Protein AF-A0A3E0KQL5-F1 (afdb_monomer)

pLDDT: mean 74.93, std 20.36, range [35.97, 97.44]

Solvent-accessible surface area (backbone atoms only — not comparable to full-atom values): 13072 Å² total; per-residue (Å²): 144,87,74,84,79,68,69,67,59,61,64,60,59,65,59,56,75,72,67,74,81,81,82,82,77,75,76,72,82,79,75,78,84,73,85,60,77,57,52,92,40,66,73,38,86,60,62,59,88,38,55,36,31,42,37,34,30,40,90,91,40,71,60,35,28,40,36,53,78,43,80,54,87,73,96,74,75,92,56,59,75,70,55,43,27,55,51,45,26,64,15,46,33,28,27,67,28,79,54,78,44,68,30,27,24,53,62,51,22,48,37,43,49,29,33,35,64,23,43,27,58,38,71,68,80,62,94,86,56,87,66,62,46,47,85,43,27,47,54,71,38,55,28,42,39,33,43,32,49,81,42,100,84,57,75,59,51,43,41,30,30,25,42,71,47,96,56,74,52,86,95,28,71,17,22,28,32,31,44,78,93,52,79,58,44,26,35,29,40,45,67,32,46,44,70,79,75,54,53,72,76,78,43,32,62,72,80,75,92,78,83,84,76,77,84,78,65,87,82,76,131

Sequence (221 aa):
MSKARWLLVLLVVGALAVALKFVASEPAPVETVQESKPPDLQLVAFDPWAAAAIVVEDETGVRLRLVRTAPPESRAATPAQDAAADELALAAWELAAPITAPADSLRVAEAVLALSDLRAFRRLDTADEDIDAAAFGLDPPRLRLEIHLDAPDAGPIVLLIGEPTPVMAGNYPPYYCGLRGSAEVFAAGGPGLALADAAPQDLMPRASLENDAPADGDVHD

Secondary structure (DSSP, 8-state):
--SSSSSTTHHHHHHHSSSSSS---PPPP-----------EES----GGGEEEEEEEETTEEEEEEEE-S--S---S---HHHHHHHHHTS-EEEEESS-EE--HHHHHHHHHHHHT-EEEEE---SSS---GGGGTBTTBSEEEEEEES-TTPPPEEEEEEEEPSS-BTTB--EEEEETT---EEEE-SGGGHHHH--GGGGSPP----S----------

Nearest PDB structures (foldseek):
  4hnv-assembly1_D  TM=6.055E-01  e=2.986E+00  Staphylococcus aureus
  3bbj-assembly1_B  TM=1.899E-01  e=6.653E-01  Thermobifida fusca YX
  4qxz-assembly1_B  TM=2.985E-01  e=3.352E+00  Staphylococcus aureus subsp. aureus Mu50
  3bbj-assembly1_A  TM=1.840E-01  e=5.636E+00  Thermobifida fusca YX

Mean predicted aligned error: 13.88 Å

Structure (mmCIF, N/CA/C/O backbone):
data_AF-A0A3E0KQL5-F1
#
_entry.id   AF-A0A3E0KQL5-F1
#
loop_
_atom_site.group_PDB
_atom_site.id
_atom_site.type_symbol
_atom_site.label_atom_id
_atom_site.label_alt_id
_atom_site.label_comp_id
_atom_site.label_asym_id
_atom_site.label_entity_id
_atom_site.label_seq_id
_atom_site.pdbx_PDB_ins_code
_atom_site.Cartn_x
_atom_site.Cartn_y
_atom_site.Cartn_z
_atom_site.occupancy
_atom_site.B_iso_or_equiv
_atom_site.auth_seq_id
_atom_site.auth_comp_id
_atom_site.auth_asym_id
_atom_site.auth_atom_id
_atom_site.pdbx_PDB_model_num
ATOM 1 N N . MET A 1 1 ? 76.335 5.320 -30.098 1.00 50.16 1 MET A N 1
ATOM 2 C CA . MET A 1 1 ? 75.299 6.241 -29.579 1.00 50.16 1 MET A CA 1
ATOM 3 C C . MET A 1 1 ? 73.984 5.473 -29.386 1.00 50.16 1 MET A C 1
ATOM 5 O O . MET A 1 1 ? 73.073 5.633 -30.182 1.00 50.16 1 MET A O 1
ATOM 9 N N . SER A 1 2 ? 73.885 4.601 -28.369 1.00 52.38 2 SER A N 1
ATOM 10 C CA . SER A 1 2 ? 72.764 3.634 -28.262 1.00 52.38 2 SER A CA 1
ATOM 11 C C . SER A 1 2 ? 72.361 3.311 -26.819 1.00 52.38 2 SER A C 1
ATOM 13 O O . SER A 1 2 ? 72.323 2.147 -26.440 1.00 52.38 2 SER A O 1
ATOM 15 N N . LYS A 1 3 ? 72.091 4.321 -25.981 1.00 43.97 3 LYS A N 1
ATOM 16 C CA . LYS A 1 3 ? 71.545 4.082 -24.623 1.00 43.97 3 LYS A CA 1
ATOM 17 C C . LYS A 1 3 ? 70.369 4.984 -24.216 1.00 43.97 3 LYS A C 1
ATOM 19 O O . LYS A 1 3 ? 69.735 4.713 -23.209 1.00 43.97 3 LYS A O 1
ATOM 24 N N . ALA A 1 4 ? 69.997 5.981 -25.025 1.00 47.00 4 ALA A N 1
ATOM 25 C CA . ALA A 1 4 ? 68.924 6.930 -24.689 1.00 47.00 4 ALA A CA 1
ATOM 26 C C . ALA A 1 4 ? 67.524 6.560 -25.232 1.00 47.00 4 ALA A C 1
ATOM 28 O O . ALA A 1 4 ? 66.567 7.279 -24.984 1.00 47.00 4 ALA A O 1
ATOM 29 N N . ARG A 1 5 ? 67.373 5.443 -25.962 1.00 48.31 5 ARG A N 1
ATOM 30 C CA . ARG A 1 5 ? 66.082 5.031 -26.563 1.00 48.31 5 ARG A CA 1
ATOM 31 C C . ARG A 1 5 ? 65.338 3.928 -25.799 1.00 48.31 5 ARG A C 1
ATOM 33 O O . ARG A 1 5 ? 64.252 3.555 -26.216 1.00 48.31 5 ARG A O 1
ATOM 40 N N . TRP A 1 6 ? 65.893 3.416 -24.697 1.00 37.94 6 TRP A N 1
ATOM 41 C CA . TRP A 1 6 ? 65.318 2.273 -23.962 1.00 37.94 6 TRP A CA 1
ATOM 42 C C . TRP A 1 6 ? 64.693 2.616 -22.603 1.00 37.94 6 TRP A C 1
ATOM 44 O O . TRP A 1 6 ? 64.019 1.777 -22.022 1.00 37.94 6 TRP A O 1
ATOM 54 N N . LEU A 1 7 ? 64.851 3.850 -22.113 1.00 41.50 7 LEU A N 1
ATOM 55 C CA . LEU A 1 7 ? 64.198 4.302 -20.874 1.00 41.50 7 LEU A CA 1
ATOM 56 C C . LEU A 1 7 ? 62.812 4.925 -21.104 1.00 41.50 7 LEU A C 1
ATOM 58 O O . LEU A 1 7 ? 62.041 5.046 -20.161 1.00 41.50 7 LEU A O 1
ATOM 62 N N . LEU A 1 8 ? 62.459 5.257 -22.351 1.00 39.66 8 LEU A N 1
ATOM 63 C CA . LEU A 1 8 ? 61.163 5.868 -22.673 1.00 39.66 8 LEU A CA 1
ATOM 64 C C . LEU A 1 8 ? 60.058 4.833 -22.959 1.00 39.66 8 LEU A C 1
ATOM 66 O O . LEU A 1 8 ? 58.881 5.163 -22.905 1.00 39.66 8 LEU A O 1
ATOM 70 N N . VAL A 1 9 ? 60.419 3.566 -23.202 1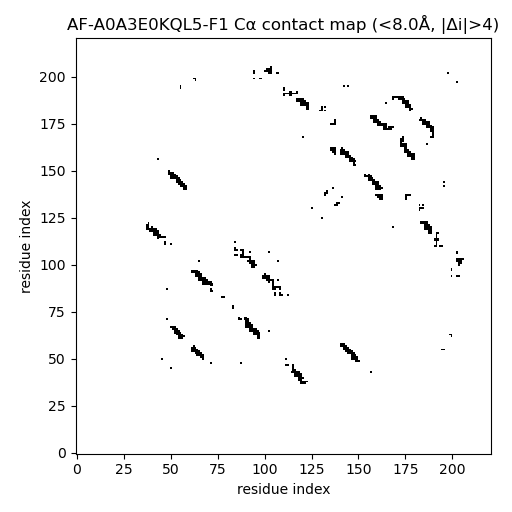.00 44.72 9 VAL A N 1
ATOM 71 C CA . VAL A 1 9 ? 59.444 2.492 -23.475 1.00 44.72 9 VAL A CA 1
ATOM 72 C C . VAL A 1 9 ? 58.867 1.897 -22.182 1.00 44.72 9 VAL A C 1
ATOM 74 O O . VAL A 1 9 ? 57.702 1.518 -22.156 1.00 44.72 9 VAL A O 1
ATOM 77 N N . LEU A 1 10 ? 59.618 1.880 -21.074 1.00 42.53 10 LEU A N 1
ATOM 78 C CA . LEU A 1 10 ? 59.139 1.295 -19.811 1.00 42.53 10 LEU A CA 1
ATOM 79 C C . LEU A 1 10 ? 58.198 2.208 -19.005 1.00 42.53 10 LEU A C 1
ATOM 81 O O . LEU A 1 10 ? 57.396 1.701 -18.225 1.00 42.53 10 LEU A O 1
ATOM 85 N N . LEU A 1 11 ? 58.222 3.526 -19.228 1.00 38.91 11 LEU A N 1
ATOM 86 C CA . LEU A 1 11 ? 57.318 4.462 -18.540 1.00 38.91 11 LEU A CA 1
ATOM 87 C C . LEU A 1 11 ? 55.904 4.473 -19.159 1.00 38.91 11 LEU A C 1
ATOM 89 O O . LEU A 1 11 ? 54.935 4.795 -18.482 1.00 38.91 11 LEU A O 1
ATOM 93 N N . VAL A 1 12 ? 55.754 4.027 -20.412 1.00 40.41 12 VAL A N 1
ATOM 94 C CA . VAL A 1 12 ? 54.442 3.927 -21.082 1.00 40.41 12 VAL A CA 1
ATOM 95 C C . VAL A 1 12 ? 53.710 2.622 -20.734 1.00 40.41 12 VAL A C 1
ATOM 97 O O . VAL A 1 12 ? 52.484 2.597 -20.707 1.00 40.41 12 VAL A O 1
ATOM 100 N N . VAL A 1 13 ? 54.426 1.547 -20.383 1.00 43.22 13 VAL A N 1
ATOM 101 C CA . VAL A 1 13 ? 53.796 0.256 -20.036 1.00 43.22 13 VAL A CA 1
ATOM 102 C C . VAL A 1 13 ? 53.267 0.236 -18.593 1.00 43.22 13 VAL A C 1
ATOM 104 O O . VAL A 1 13 ? 52.235 -0.374 -18.329 1.00 43.22 13 VAL A O 1
ATOM 107 N N . GLY A 1 14 ? 53.898 0.962 -17.662 1.00 37.34 14 GLY A N 1
ATOM 108 C CA . GLY A 1 14 ? 53.437 1.045 -16.266 1.00 37.34 14 GLY A CA 1
ATOM 109 C C . GLY A 1 14 ? 52.163 1.877 -16.056 1.00 37.34 14 GLY A C 1
ATOM 110 O O . GLY A 1 14 ? 51.392 1.591 -15.146 1.00 37.34 14 GLY A O 1
ATOM 111 N N . ALA A 1 15 ? 51.898 2.865 -16.917 1.00 38.97 15 ALA A N 1
ATOM 112 C CA . ALA A 1 15 ? 50.671 3.666 -16.857 1.00 38.97 15 ALA A CA 1
ATOM 113 C C . ALA A 1 15 ? 49.459 2.960 -17.495 1.00 38.97 15 ALA A C 1
ATOM 115 O O . ALA A 1 15 ? 48.317 3.323 -17.221 1.00 38.97 15 ALA A O 1
ATOM 116 N N . LEU A 1 16 ? 49.688 1.922 -18.307 1.00 38.09 16 LEU A N 1
ATOM 117 C CA . LEU A 1 16 ? 48.617 1.194 -18.991 1.00 38.09 16 LEU A CA 1
ATOM 118 C C . LEU A 1 16 ? 47.973 0.100 -18.117 1.00 38.09 16 LEU A C 1
ATOM 120 O O . LEU A 1 16 ? 46.857 -0.325 -18.395 1.00 38.09 16 LEU A O 1
ATOM 124 N N . ALA A 1 17 ? 48.616 -0.316 -17.021 1.00 39.22 17 ALA A N 1
ATOM 125 C CA . ALA A 1 17 ? 48.075 -1.340 -16.120 1.00 39.22 17 ALA A CA 1
ATOM 126 C C . ALA A 1 17 ? 47.114 -0.799 -15.039 1.00 39.22 17 ALA A C 1
ATOM 128 O O . ALA A 1 17 ? 46.446 -1.586 -14.373 1.00 39.22 17 ALA A O 1
ATOM 129 N N . VAL A 1 18 ? 47.009 0.525 -14.866 1.00 40.94 18 VAL A N 1
ATOM 130 C CA . VAL A 1 18 ? 46.086 1.152 -13.890 1.00 40.94 18 VAL A CA 1
ATOM 131 C C . VAL A 1 18 ? 44.903 1.857 -14.573 1.00 40.94 18 VAL A C 1
ATOM 133 O O . VAL A 1 18 ? 43.925 2.198 -13.919 1.00 40.94 18 VAL A O 1
ATOM 136 N N . ALA A 1 19 ? 44.917 1.983 -15.902 1.00 40.16 19 ALA A N 1
ATOM 137 C CA . ALA A 1 19 ? 43.816 2.567 -16.672 1.00 40.16 19 ALA A CA 1
ATOM 138 C C . ALA A 1 19 ? 42.793 1.534 -17.195 1.00 40.16 19 ALA A C 1
ATOM 140 O O . ALA A 1 19 ? 41.851 1.907 -17.886 1.00 40.16 19 ALA A O 1
ATOM 141 N N . LEU A 1 20 ? 42.947 0.245 -16.861 1.00 39.19 20 LEU A N 1
ATOM 142 C CA . LEU A 1 20 ? 42.084 -0.843 -17.347 1.00 39.19 20 LEU A CA 1
ATOM 143 C C . LEU A 1 20 ? 41.201 -1.474 -16.252 1.00 39.19 20 LEU A C 1
ATOM 145 O O . LEU A 1 20 ? 40.848 -2.646 -16.332 1.00 39.19 20 LEU A O 1
ATOM 149 N N . LYS A 1 21 ? 40.861 -0.711 -15.205 1.00 39.59 21 LYS A N 1
ATOM 150 C CA . LYS A 1 21 ? 39.873 -1.119 -14.183 1.00 39.59 21 LYS A CA 1
ATOM 151 C C . LYS A 1 21 ? 38.663 -0.187 -14.057 1.00 39.59 21 LYS A C 1
ATOM 153 O O . LYS A 1 21 ? 37.842 -0.395 -13.175 1.00 39.59 21 LYS A O 1
ATOM 158 N N . PHE A 1 22 ? 38.532 0.804 -14.938 1.00 44.34 22 PHE A N 1
ATOM 159 C CA . PHE A 1 22 ? 37.470 1.818 -14.865 1.00 44.34 22 PHE A CA 1
ATOM 160 C C . PHE A 1 22 ? 36.688 2.012 -16.173 1.00 44.34 22 PHE A C 1
ATOM 162 O O . PHE A 1 22 ? 36.088 3.058 -16.389 1.00 44.34 22 PHE A O 1
ATOM 169 N N . VAL A 1 23 ? 36.669 1.009 -17.052 1.00 45.69 23 VAL A N 1
ATOM 170 C CA . VAL A 1 23 ? 35.815 1.004 -18.248 1.00 45.69 23 VAL A CA 1
ATOM 171 C C . VAL A 1 23 ? 35.143 -0.357 -18.351 1.00 45.69 23 VAL A C 1
ATOM 173 O O . VAL A 1 23 ? 35.712 -1.301 -18.885 1.00 45.69 23 VAL A O 1
ATOM 176 N N . ALA A 1 24 ? 33.972 -0.442 -17.726 1.00 40.97 24 ALA A N 1
ATOM 177 C CA . ALA A 1 24 ? 32.809 -1.233 -18.129 1.00 40.97 24 ALA A CA 1
ATOM 178 C C . ALA A 1 24 ? 31.692 -0.984 -17.096 1.00 40.97 24 ALA A C 1
ATOM 180 O O . ALA A 1 24 ? 31.194 -1.906 -16.465 1.00 40.97 24 ALA A O 1
ATOM 181 N N . SER A 1 25 ? 31.357 0.287 -16.849 1.00 39.56 25 SER A N 1
ATOM 182 C CA . SER A 1 25 ? 29.992 0.606 -16.435 1.00 39.56 25 SER A CA 1
ATOM 183 C C . SER A 1 25 ? 29.308 0.978 -17.733 1.00 39.56 25 SER A C 1
ATOM 185 O O . SER A 1 25 ? 29.616 2.023 -18.309 1.00 39.56 25 SER A O 1
ATOM 187 N N . GLU A 1 26 ? 28.480 0.081 -18.254 1.00 47.78 26 GLU A N 1
ATOM 188 C CA . GLU A 1 26 ? 27.549 0.443 -19.316 1.00 47.78 26 GLU A CA 1
ATOM 189 C C . GLU A 1 26 ? 26.763 1.669 -18.822 1.00 47.78 26 GLU A C 1
ATOM 191 O O . GLU A 1 26 ? 26.329 1.684 -17.662 1.00 47.78 26 GLU A O 1
ATOM 196 N N . PRO A 1 27 ? 26.667 2.757 -19.607 1.00 42.38 27 PRO A N 1
ATOM 197 C CA . PRO A 1 27 ? 25.793 3.848 -19.223 1.00 42.38 27 PRO A CA 1
ATOM 198 C C . PRO A 1 27 ? 24.375 3.278 -19.185 1.00 42.38 27 PRO A C 1
ATOM 200 O O . PRO A 1 27 ? 23.922 2.708 -20.179 1.00 42.38 27 PRO A O 1
ATOM 203 N N . ALA A 1 28 ? 23.697 3.414 -18.041 1.00 44.50 28 ALA A N 1
ATOM 204 C CA . ALA A 1 28 ? 22.271 3.133 -17.949 1.00 44.50 28 ALA A CA 1
ATOM 205 C C . ALA A 1 28 ? 21.563 3.800 -19.143 1.00 44.50 28 ALA A C 1
ATOM 207 O O . ALA A 1 28 ? 21.960 4.913 -19.521 1.00 44.50 28 ALA A O 1
ATOM 208 N N . PRO A 1 29 ? 20.582 3.132 -19.775 1.00 39.75 29 PRO A N 1
ATOM 209 C CA . PRO A 1 29 ? 19.927 3.657 -20.961 1.00 39.75 2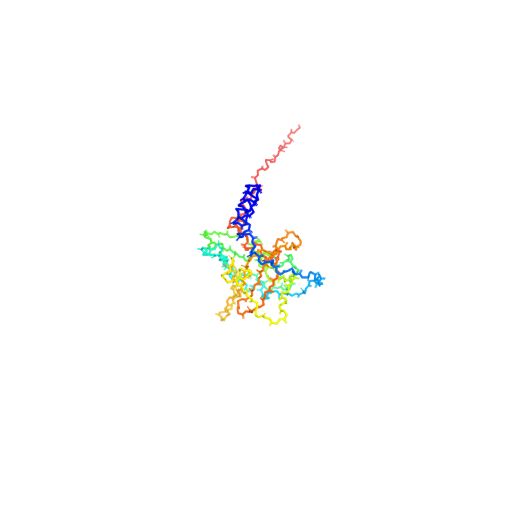9 PRO A CA 1
ATOM 210 C C . PRO A 1 29 ? 19.443 5.076 -20.669 1.00 39.75 29 PRO A C 1
ATOM 212 O O . PRO A 1 29 ? 18.693 5.315 -19.724 1.00 39.75 29 PRO A O 1
ATOM 215 N N . VAL A 1 30 ? 19.945 6.036 -21.449 1.00 43.44 30 VAL A N 1
ATOM 216 C CA . VAL A 1 30 ? 19.533 7.434 -21.351 1.00 43.44 30 VAL A CA 1
ATOM 217 C C . VAL A 1 30 ? 18.101 7.490 -21.863 1.00 43.44 30 VAL A C 1
ATOM 219 O O . VAL A 1 30 ? 17.855 7.548 -23.068 1.00 43.44 30 VAL A O 1
ATOM 222 N N . GLU A 1 31 ? 17.170 7.391 -20.921 1.00 44.34 31 GLU A N 1
ATOM 223 C CA . GLU A 1 31 ? 15.736 7.497 -21.127 1.00 44.34 31 GLU A CA 1
ATOM 224 C C . GLU A 1 31 ? 15.466 8.819 -21.857 1.00 44.34 31 GLU A C 1
ATOM 226 O O . GLU A 1 31 ? 15.723 9.914 -21.348 1.00 44.34 31 GLU A O 1
ATOM 231 N N . THR A 1 32 ? 15.029 8.732 -23.111 1.00 40.25 32 THR A N 1
ATOM 232 C CA . THR A 1 32 ? 14.650 9.910 -23.887 1.00 40.25 32 THR A CA 1
ATOM 233 C C . THR A 1 32 ? 13.356 10.435 -23.279 1.00 40.25 32 THR A C 1
ATOM 235 O O . THR A 1 32 ? 12.282 9.879 -23.480 1.00 40.25 32 THR A O 1
ATOM 238 N N . VAL A 1 33 ? 13.473 11.486 -22.464 1.00 42.12 33 VAL A N 1
ATOM 239 C CA . VAL A 1 33 ? 12.351 12.115 -21.763 1.00 42.12 33 VAL A CA 1
ATOM 240 C C . VAL A 1 33 ? 11.450 12.815 -22.783 1.00 42.12 33 VAL A C 1
ATOM 242 O O . VAL A 1 33 ? 11.590 14.005 -23.054 1.00 42.12 33 VAL A O 1
ATOM 245 N N . GLN A 1 34 ? 10.505 12.076 -23.360 1.00 39.59 34 GLN A N 1
ATOM 246 C CA . GLN A 1 34 ? 9.261 12.672 -23.824 1.00 39.59 34 GLN A CA 1
ATOM 247 C C . GLN A 1 34 ? 8.346 12.790 -22.611 1.00 39.59 34 GLN A C 1
ATOM 249 O O . GLN A 1 34 ? 7.813 11.808 -22.101 1.00 39.59 34 GLN A O 1
ATOM 254 N N . GLU A 1 35 ? 8.194 14.017 -22.123 1.00 40.31 35 GLU A N 1
ATOM 255 C CA . GLU A 1 35 ? 7.187 14.390 -21.135 1.00 40.31 35 GLU A CA 1
ATOM 256 C C . GLU A 1 35 ? 5.806 14.323 -21.811 1.00 40.31 35 GLU A C 1
ATOM 258 O O . GLU A 1 35 ? 5.209 15.320 -22.214 1.00 40.31 35 GLU A O 1
ATOM 263 N N . SER A 1 36 ? 5.322 13.103 -22.048 1.00 35.97 36 SER A N 1
ATOM 264 C CA . SER A 1 36 ? 3.922 12.863 -22.361 1.00 35.97 36 SER A CA 1
ATOM 265 C C . SER A 1 36 ? 3.111 13.289 -21.143 1.00 35.97 36 SER A C 1
ATOM 267 O O . SER A 1 36 ? 3.445 12.876 -20.032 1.00 35.97 36 SER A O 1
ATOM 269 N N . LYS A 1 37 ? 2.055 14.093 -21.352 1.00 42.84 37 LYS A N 1
ATOM 270 C CA . LYS A 1 37 ? 0.980 14.343 -20.374 1.00 42.84 37 LYS A CA 1
ATOM 271 C C . LYS A 1 37 ? 0.810 13.080 -19.516 1.00 42.84 37 LYS A C 1
ATOM 273 O O . LYS A 1 37 ? 0.598 12.036 -20.140 1.00 42.84 37 LYS A O 1
ATOM 278 N N . PRO A 1 38 ? 0.971 13.147 -18.175 1.00 48.12 38 PRO A N 1
ATOM 279 C CA . PRO A 1 38 ? 1.020 11.946 -17.351 1.00 48.12 38 PRO A CA 1
ATOM 280 C C . PRO A 1 38 ? -0.195 11.099 -17.721 1.00 48.12 38 PRO A C 1
ATOM 282 O O . PRO A 1 38 ? -1.304 11.650 -17.780 1.00 48.12 38 PRO A O 1
ATOM 285 N N . PRO A 1 39 ? -0.003 9.830 -18.116 1.00 48.91 39 PRO A N 1
ATOM 286 C CA . PRO A 1 39 ? -1.133 8.982 -18.402 1.00 48.91 39 PRO A CA 1
ATOM 287 C C . PRO A 1 39 ? -2.003 8.995 -17.149 1.00 48.91 39 PRO A C 1
ATOM 289 O O . PRO A 1 39 ? -1.503 8.926 -16.029 1.00 48.91 39 PRO A O 1
ATOM 292 N N . ASP A 1 40 ? -3.309 9.130 -17.340 1.00 57.66 40 ASP A N 1
ATOM 293 C CA . ASP A 1 40 ? -4.297 9.099 -16.264 1.00 57.66 40 ASP A CA 1
ATOM 294 C C . ASP A 1 40 ? -4.473 7.642 -15.786 1.00 57.66 40 ASP A C 1
ATOM 296 O O . ASP A 1 40 ? -5.568 7.084 -15.771 1.00 57.66 40 ASP A O 1
ATOM 300 N N . LEU A 1 41 ? -3.347 6.966 -15.535 1.00 73.19 41 LEU A N 1
ATOM 301 C CA . LEU A 1 41 ? -3.256 5.535 -15.338 1.00 73.19 41 LEU A CA 1
ATOM 302 C C . LEU A 1 41 ? -3.305 5.253 -13.847 1.00 73.19 41 LEU A C 1
ATOM 304 O O . LEU A 1 41 ? -2.301 5.341 -13.137 1.00 73.19 41 LEU A O 1
ATOM 308 N N . GLN A 1 42 ? -4.500 4.914 -13.390 1.00 83.00 42 GLN A N 1
ATOM 309 C CA . GLN A 1 42 ? -4.708 4.368 -12.063 1.00 83.00 42 GLN A CA 1
ATOM 310 C C . GLN A 1 42 ? -4.002 3.009 -11.969 1.00 83.00 42 GLN A C 1
ATOM 312 O O . GLN A 1 42 ? -4.302 2.084 -12.721 1.00 83.00 42 GLN A O 1
ATOM 317 N N . LEU A 1 43 ? -3.030 2.922 -11.065 1.00 84.81 43 LEU A N 1
ATOM 318 C CA . LEU A 1 43 ? -2.195 1.742 -10.844 1.00 84.81 43 LEU A CA 1
ATOM 319 C C . LEU A 1 43 ? -2.917 0.686 -10.019 1.00 84.81 43 LEU A C 1
ATOM 321 O O . LEU A 1 43 ? -2.802 -0.507 -10.276 1.00 84.81 43 LEU A O 1
ATOM 325 N N . VAL A 1 44 ? -3.651 1.139 -9.008 1.00 85.75 44 VAL A N 1
ATOM 326 C CA . VAL A 1 44 ? -4.389 0.287 -8.085 1.00 85.75 44 VAL A CA 1
ATOM 327 C C . VAL A 1 44 ? -5.817 0.806 -8.048 1.00 85.75 44 VAL A C 1
ATOM 329 O O . VAL A 1 44 ? -6.043 1.978 -7.767 1.00 85.75 44 VAL A O 1
ATOM 332 N N . ALA A 1 45 ? -6.782 -0.060 -8.347 1.00 83.75 45 ALA A N 1
ATOM 333 C CA . ALA A 1 45 ? -8.199 0.268 -8.283 1.00 83.75 45 ALA A CA 1
ATOM 334 C C . ALA A 1 45 ? -8.889 -0.687 -7.309 1.00 83.75 45 ALA A C 1
ATOM 336 O O . ALA A 1 45 ? -8.953 -1.894 -7.544 1.00 83.75 45 ALA A O 1
ATOM 337 N N . PHE A 1 46 ? -9.394 -0.144 -6.206 1.00 89.88 46 PHE A N 1
ATOM 338 C CA . PHE A 1 46 ? -10.185 -0.877 -5.225 1.00 89.88 46 PHE A CA 1
ATOM 339 C C . PHE A 1 46 ? -11.170 0.064 -4.539 1.00 89.88 46 PHE A C 1
ATOM 341 O O . PHE A 1 46 ? -11.003 1.281 -4.571 1.00 89.88 46 PHE A O 1
ATOM 348 N N . ASP A 1 47 ? -12.199 -0.510 -3.922 1.00 89.31 47 ASP A N 1
ATOM 349 C CA . ASP A 1 47 ? -13.088 0.242 -3.046 1.00 89.31 47 ASP A CA 1
ATOM 350 C C . ASP A 1 47 ? -12.368 0.499 -1.707 1.00 89.31 47 ASP A C 1
ATOM 352 O O . ASP A 1 47 ? -12.103 -0.471 -0.985 1.00 89.31 47 ASP A O 1
ATOM 356 N N . PRO A 1 48 ? -12.044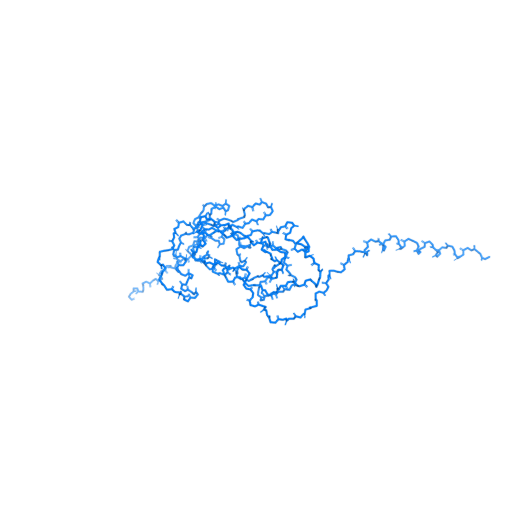 1.756 -1.342 1.00 89.69 48 PRO A N 1
ATOM 357 C CA . PRO A 1 48 ? -11.351 2.056 -0.089 1.00 89.69 48 PRO A CA 1
ATOM 358 C C . PRO A 1 48 ? -12.141 1.594 1.144 1.00 89.69 48 PRO A C 1
ATOM 360 O O . PRO A 1 48 ? -11.547 1.246 2.163 1.00 89.69 48 PRO A O 1
ATOM 363 N N . TRP A 1 49 ? -13.466 1.474 1.034 1.00 86.50 49 TRP A N 1
ATOM 364 C CA . TRP A 1 49 ? -14.336 0.952 2.089 1.00 86.50 49 TRP A CA 1
ATOM 365 C C . TRP A 1 49 ? -14.199 -0.553 2.278 1.00 86.50 49 TRP A C 1
ATOM 367 O O . TRP A 1 49 ? -14.442 -1.078 3.365 1.00 86.50 49 TRP A O 1
ATOM 377 N N . ALA A 1 50 ? -13.771 -1.266 1.243 1.00 90.12 50 ALA A N 1
ATOM 378 C CA . ALA A 1 50 ? -13.528 -2.693 1.321 1.00 90.12 50 ALA A CA 1
ATOM 379 C C . ALA A 1 50 ? -12.157 -3.024 1.931 1.00 90.12 50 ALA A C 1
ATOM 381 O O . ALA A 1 50 ? -11.970 -4.168 2.322 1.00 90.12 50 ALA A O 1
ATOM 382 N N . ALA A 1 51 ? -11.217 -2.078 2.059 1.00 92.50 51 ALA A N 1
ATOM 383 C CA . ALA A 1 51 ? -9.883 -2.359 2.600 1.00 92.50 51 ALA A CA 1
ATOM 384 C C . ALA A 1 51 ? -9.919 -2.791 4.075 1.00 92.50 51 ALA A C 1
ATOM 386 O O . ALA A 1 51 ? -10.167 -1.994 4.975 1.00 92.50 51 ALA A O 1
ATOM 387 N N . ALA A 1 52 ? -9.626 -4.064 4.314 1.00 93.19 52 ALA A N 1
ATOM 388 C CA . ALA A 1 52 ? -9.680 -4.724 5.612 1.00 93.19 52 ALA A CA 1
ATOM 389 C C . ALA A 1 52 ? -8.315 -4.785 6.302 1.00 93.19 52 ALA A C 1
ATOM 391 O O . ALA A 1 52 ? -8.218 -4.707 7.527 1.00 93.19 52 ALA A O 1
ATOM 392 N N . ALA A 1 53 ? -7.250 -4.929 5.515 1.00 95.00 53 ALA A N 1
ATOM 393 C CA . ALA A 1 53 ? -5.889 -4.870 6.015 1.00 95.00 53 ALA A CA 1
ATOM 394 C C . ALA A 1 53 ? -4.931 -4.329 4.957 1.00 95.00 53 ALA A C 1
ATOM 396 O O . ALA A 1 53 ? -5.103 -4.568 3.760 1.00 95.00 53 ALA A O 1
ATOM 397 N N . ILE A 1 54 ? -3.896 -3.637 5.422 1.00 96.38 54 ILE A N 1
ATOM 398 C CA . ILE A 1 54 ? -2.764 -3.217 4.600 1.00 96.38 54 ILE A CA 1
ATOM 399 C C . ILE A 1 54 ? -1.500 -3.773 5.235 1.00 96.38 54 ILE A C 1
ATOM 401 O O . ILE A 1 54 ? -1.279 -3.618 6.438 1.00 96.38 54 ILE A O 1
ATOM 405 N N . VAL A 1 55 ? -0.673 -4.428 4.429 1.00 97.44 55 VAL A N 1
ATOM 406 C CA . VAL A 1 55 ? 0.605 -4.990 4.868 1.00 97.44 55 VAL A CA 1
ATOM 407 C C . VAL A 1 55 ? 1.716 -4.370 4.040 1.00 97.44 55 VAL A C 1
ATOM 409 O O . VAL A 1 55 ? 1.635 -4.371 2.816 1.00 97.44 55 VAL A O 1
ATOM 412 N N . VAL A 1 56 ? 2.748 -3.852 4.701 1.00 97.19 56 VAL A N 1
ATOM 413 C CA . VAL A 1 56 ? 3.989 -3.414 4.057 1.00 97.19 56 VAL A CA 1
ATOM 414 C C . VAL A 1 56 ? 5.116 -4.301 4.562 1.00 97.19 56 VAL A C 1
ATOM 416 O O . VAL A 1 56 ? 5.381 -4.380 5.765 1.00 97.19 56 VAL A O 1
ATOM 419 N N . GLU A 1 57 ? 5.770 -4.971 3.626 1.00 96.69 57 GLU A N 1
ATOM 420 C CA . GLU A 1 57 ? 6.907 -5.850 3.862 1.00 96.69 57 GLU A CA 1
ATOM 421 C C . GLU A 1 57 ? 8.144 -5.300 3.156 1.00 96.69 57 GLU A C 1
ATOM 423 O O . GLU A 1 57 ? 8.049 -4.748 2.061 1.00 96.69 57 GLU A O 1
ATOM 428 N N . ASP A 1 58 ? 9.300 -5.473 3.782 1.00 94.00 58 ASP A N 1
ATOM 429 C CA . ASP A 1 58 ? 10.612 -5.313 3.160 1.00 94.00 58 ASP A CA 1
ATOM 430 C C . ASP A 1 58 ? 11.375 -6.648 3.199 1.00 94.00 58 ASP A C 1
ATOM 432 O O . ASP A 1 58 ? 10.829 -7.683 3.590 1.00 94.00 58 ASP A O 1
ATOM 436 N N . GLU A 1 59 ? 12.649 -6.642 2.810 1.00 91.12 59 GLU A N 1
ATOM 437 C CA . GLU A 1 59 ? 13.507 -7.836 2.841 1.00 91.12 59 GLU A CA 1
ATOM 438 C C . GLU A 1 59 ? 13.668 -8.466 4.242 1.00 91.12 59 GLU A C 1
ATOM 440 O O . GLU A 1 59 ? 14.001 -9.646 4.357 1.00 91.12 59 GLU A O 1
ATOM 445 N N . THR A 1 60 ? 13.424 -7.703 5.312 1.00 91.94 60 THR A N 1
ATOM 446 C CA . THR A 1 60 ? 13.541 -8.153 6.707 1.00 91.94 60 THR A CA 1
ATOM 447 C C . THR A 1 60 ? 12.238 -8.740 7.257 1.00 91.94 60 THR A C 1
ATOM 449 O O . THR A 1 60 ? 12.262 -9.439 8.274 1.00 91.94 60 THR A O 1
ATOM 452 N N . GLY A 1 61 ? 11.111 -8.509 6.575 1.00 92.81 61 GLY A N 1
ATOM 453 C CA . GLY A 1 61 ? 9.793 -9.031 6.922 1.00 92.81 61 GLY A CA 1
ATOM 454 C C . GLY A 1 61 ? 8.722 -7.943 7.001 1.00 92.81 61 GLY A C 1
ATOM 455 O O . GLY A 1 61 ? 8.784 -6.919 6.326 1.00 92.81 61 GLY A O 1
ATOM 456 N N . VAL A 1 62 ? 7.695 -8.180 7.823 1.00 95.31 62 VAL A N 1
ATOM 457 C CA . VAL A 1 62 ? 6.573 -7.245 7.994 1.00 95.31 62 VAL A CA 1
ATOM 458 C C . VAL A 1 62 ? 7.038 -6.008 8.757 1.00 95.31 62 VAL A C 1
ATOM 460 O O . VAL A 1 62 ? 7.265 -6.063 9.967 1.00 95.31 62 VAL A O 1
ATOM 463 N N . ARG A 1 63 ? 7.117 -4.879 8.052 1.00 94.88 63 ARG A N 1
ATOM 464 C CA . ARG A 1 63 ? 7.414 -3.563 8.626 1.00 94.88 63 ARG A CA 1
ATOM 465 C C . ARG A 1 63 ? 6.172 -2.926 9.227 1.00 94.88 63 ARG A C 1
ATOM 467 O O . ARG A 1 63 ? 6.261 -2.259 10.252 1.00 94.88 63 ARG A O 1
ATOM 474 N N . LEU A 1 64 ? 5.031 -3.119 8.572 1.00 95.81 64 LEU A N 1
ATOM 475 C CA . LEU A 1 64 ? 3.766 -2.511 8.94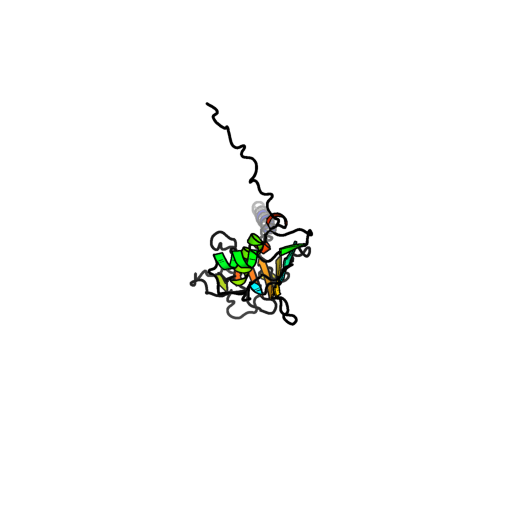6 1.00 95.81 64 LEU A CA 1
ATOM 476 C C . LEU A 1 64 ? 2.622 -3.474 8.651 1.00 95.81 64 LEU A C 1
ATOM 478 O O . LEU A 1 64 ? 2.517 -4.001 7.545 1.00 95.81 64 LEU A O 1
ATOM 482 N N . ARG A 1 65 ? 1.727 -3.666 9.619 1.00 96.94 65 ARG A N 1
ATOM 483 C CA . ARG A 1 65 ? 0.443 -4.327 9.384 1.00 96.94 65 ARG A CA 1
ATOM 484 C C . ARG A 1 65 ? -0.665 -3.521 10.028 1.00 96.94 65 ARG A C 1
ATOM 486 O O . ARG A 1 65 ? -0.725 -3.442 11.250 1.00 96.94 65 ARG A O 1
ATOM 493 N N . LEU A 1 66 ? -1.543 -2.973 9.204 1.00 96.19 66 LEU A N 1
ATOM 494 C CA . LEU A 1 66 ? -2.762 -2.296 9.622 1.00 96.19 66 LEU A CA 1
ATOM 495 C C . LEU A 1 66 ? -3.941 -3.239 9.423 1.00 96.19 66 LEU A C 1
ATOM 497 O O . LEU A 1 66 ? -4.051 -3.876 8.375 1.00 96.19 66 LEU A O 1
ATOM 501 N N . VAL A 1 67 ? -4.814 -3.333 10.420 1.00 95.31 67 VAL A N 1
ATOM 502 C CA . VAL A 1 67 ? -6.038 -4.136 10.361 1.00 95.31 67 VAL A CA 1
ATOM 503 C C . VAL A 1 67 ? -7.201 -3.277 10.819 1.00 95.31 67 VAL A C 1
ATOM 505 O O . VAL A 1 67 ? -7.136 -2.631 11.865 1.00 95.31 67 VAL A O 1
ATOM 508 N N . ARG A 1 68 ? -8.274 -3.273 10.036 1.00 92.62 68 ARG A N 1
ATOM 509 C CA . ARG A 1 68 ? -9.523 -2.642 10.432 1.00 92.62 68 ARG A CA 1
ATOM 510 C C . ARG A 1 68 ? -10.231 -3.523 11.458 1.00 92.62 68 ARG A C 1
ATOM 512 O O . ARG A 1 68 ? -10.440 -4.710 11.222 1.00 92.62 68 ARG A O 1
ATOM 519 N N . THR A 1 69 ? -10.615 -2.943 12.588 1.00 87.19 69 THR A N 1
ATOM 520 C CA . THR A 1 69 ? -11.217 -3.667 13.719 1.00 87.19 69 THR A CA 1
ATOM 521 C C . THR A 1 69 ? -12.733 -3.504 13.805 1.00 87.19 69 THR A C 1
ATOM 523 O O . THR A 1 69 ? -13.395 -4.306 14.463 1.00 87.19 69 THR A O 1
ATOM 526 N N . ALA A 1 70 ? -13.301 -2.525 13.096 1.00 75.19 70 ALA A N 1
ATOM 527 C CA . ALA A 1 70 ? -14.741 -2.354 12.936 1.00 75.19 70 ALA A CA 1
ATOM 528 C C . ALA A 1 70 ? -15.078 -1.933 11.495 1.00 75.19 70 ALA A C 1
ATOM 530 O O . ALA A 1 70 ? -14.370 -1.091 10.935 1.00 75.19 70 ALA A O 1
ATOM 531 N N . PRO A 1 71 ? -16.142 -2.479 10.875 1.00 67.38 71 PRO A N 1
ATOM 532 C CA . PRO A 1 71 ? -16.665 -1.942 9.625 1.00 67.38 71 PRO A CA 1
ATOM 533 C C . PRO A 1 71 ? -17.049 -0.472 9.819 1.00 67.38 71 PRO A C 1
ATOM 535 O O . PRO A 1 71 ? -17.566 -0.130 10.885 1.00 67.38 71 PRO A O 1
ATOM 538 N N . PRO A 1 72 ? -16.841 0.395 8.821 1.00 63.16 72 PRO A N 1
ATOM 539 C CA . PRO A 1 72 ? -17.283 1.771 8.944 1.00 63.16 72 PRO A CA 1
ATOM 540 C C . PRO A 1 72 ? -18.820 1.814 9.006 1.00 63.16 72 PRO A C 1
ATOM 542 O O . PRO A 1 72 ? -19.525 1.196 8.199 1.00 63.16 72 PRO A O 1
ATOM 545 N N . GLU A 1 73 ? -19.352 2.487 10.023 1.00 60.56 73 GLU A N 1
ATOM 546 C CA . GLU A 1 73 ? -20.791 2.607 10.221 1.00 60.56 73 GLU A CA 1
ATOM 547 C C . GLU A 1 73 ? -21.369 3.582 9.178 1.00 60.56 73 GLU A C 1
ATOM 549 O O . GLU A 1 73 ? -21.130 4.779 9.244 1.00 60.56 73 GLU A O 1
ATOM 554 N N . SER A 1 74 ? -22.187 3.053 8.257 1.00 53.47 74 SER A N 1
ATOM 555 C CA . SER A 1 74 ? -23.104 3.770 7.344 1.00 53.47 74 SER A CA 1
ATOM 556 C C . SER A 1 74 ? -22.594 4.234 5.966 1.00 53.47 74 SER A C 1
ATOM 558 O O . SER A 1 74 ? -22.445 5.419 5.716 1.00 53.47 74 SER A O 1
ATOM 560 N N . ARG A 1 75 ? -22.660 3.313 4.994 1.00 54.69 75 ARG A N 1
ATOM 561 C CA . ARG A 1 75 ? -22.633 3.527 3.529 1.00 54.69 75 ARG A CA 1
ATOM 562 C C . ARG A 1 75 ? -23.802 4.393 3.001 1.00 54.69 75 ARG A C 1
ATOM 564 O O . ARG A 1 75 ? -24.684 3.887 2.297 1.00 54.69 75 ARG A O 1
ATOM 571 N N . ALA A 1 76 ? -23.842 5.685 3.314 1.00 43.47 76 ALA A N 1
ATOM 572 C CA . ALA A 1 76 ? -24.850 6.609 2.791 1.00 43.47 76 ALA A CA 1
ATOM 573 C C . ALA A 1 76 ? -24.203 7.785 2.038 1.00 43.47 76 ALA A C 1
ATOM 575 O O . ALA A 1 76 ? -23.844 8.791 2.633 1.00 43.47 76 ALA A O 1
ATOM 576 N N . ALA A 1 77 ? -24.209 7.662 0.703 1.00 49.34 77 ALA A N 1
ATOM 577 C CA . ALA A 1 77 ? -23.778 8.623 -0.325 1.00 49.34 77 ALA A CA 1
ATOM 578 C C . ALA A 1 77 ? -22.286 8.597 -0.696 1.00 49.34 77 ALA A C 1
ATOM 580 O O . ALA A 1 77 ? -21.424 8.368 0.133 1.00 49.34 77 ALA A O 1
ATOM 581 N N . THR A 1 78 ? -22.000 8.824 -1.984 1.00 51.16 78 THR A N 1
ATOM 582 C CA . THR A 1 78 ? -20.649 9.092 -2.494 1.00 51.16 78 THR A CA 1
ATOM 583 C C . THR A 1 78 ? -20.169 10.403 -1.871 1.00 51.16 78 THR A C 1
ATOM 585 O O . THR A 1 78 ? -20.721 11.452 -2.221 1.00 51.16 78 THR A O 1
ATOM 588 N N . PRO A 1 79 ? -19.205 10.381 -0.940 1.00 52.03 79 PRO A N 1
ATOM 589 C CA . PRO A 1 79 ? -18.779 11.595 -0.271 1.00 52.03 79 PRO A CA 1
ATOM 590 C C . PRO A 1 79 ? -17.852 12.394 -1.196 1.00 52.03 79 PRO A C 1
ATOM 592 O O . PRO A 1 79 ? -17.206 11.843 -2.090 1.00 52.03 79 PRO A O 1
ATOM 595 N N . ALA A 1 80 ? -17.757 13.705 -0.973 1.00 61.34 80 ALA A N 1
ATOM 596 C CA . ALA A 1 80 ? -16.579 14.450 -1.417 1.00 61.34 80 ALA A CA 1
ATOM 597 C C . ALA A 1 80 ? -15.327 13.860 -0.735 1.00 61.34 80 ALA A C 1
ATOM 599 O O . ALA A 1 80 ? -15.448 13.296 0.349 1.00 61.34 80 ALA A O 1
ATOM 600 N N . GLN A 1 81 ? -14.143 13.991 -1.344 1.00 58.38 81 GLN A N 1
ATOM 601 C CA . GLN A 1 81 ? -12.902 13.346 -0.875 1.00 58.38 81 GLN A CA 1
ATOM 602 C C . GLN A 1 81 ? -12.647 13.533 0.637 1.00 58.38 81 GLN A C 1
ATOM 604 O O . GLN A 1 81 ? -12.312 12.570 1.320 1.00 58.38 81 GLN A O 1
ATOM 609 N N . ASP A 1 82 ? -12.903 14.736 1.161 1.00 62.38 82 ASP A N 1
ATOM 610 C CA . ASP A 1 82 ? -12.727 15.070 2.581 1.00 62.38 82 ASP A CA 1
ATOM 611 C C . ASP A 1 82 ? -13.735 14.340 3.489 1.00 62.38 82 ASP A C 1
ATOM 613 O O . ASP A 1 82 ? -13.371 13.799 4.527 1.00 62.38 82 ASP A O 1
ATOM 617 N N . ALA A 1 83 ? -14.995 14.226 3.060 1.00 69.88 83 ALA A N 1
ATOM 618 C CA . ALA A 1 83 ? -16.017 13.494 3.807 1.00 69.88 83 ALA A CA 1
ATOM 619 C C . ALA A 1 83 ? -15.785 11.972 3.771 1.00 69.88 83 ALA A C 1
ATOM 621 O O . ALA A 1 83 ? -16.154 11.273 4.709 1.00 69.88 83 ALA A O 1
ATOM 622 N N . ALA A 1 84 ? -15.151 11.452 2.713 1.00 72.56 84 ALA A N 1
ATOM 623 C CA . ALA A 1 84 ? -14.802 10.036 2.621 1.00 72.56 84 ALA A CA 1
ATOM 624 C C . ALA A 1 84 ? -13.679 9.674 3.599 1.00 72.56 84 ALA A C 1
ATOM 626 O O . ALA A 1 84 ? -13.688 8.574 4.149 1.00 72.56 84 ALA A O 1
ATOM 627 N N . ALA A 1 85 ? -12.734 10.593 3.824 1.00 77.19 85 ALA A N 1
ATOM 628 C CA . ALA A 1 85 ? -11.688 10.421 4.824 1.00 77.19 85 ALA A CA 1
ATOM 629 C C . ALA A 1 85 ? -12.287 10.405 6.229 1.00 77.19 85 ALA A C 1
ATOM 631 O O . ALA A 1 85 ? -11.992 9.484 6.981 1.00 77.19 85 ALA A O 1
ATOM 632 N N . ASP A 1 86 ? -13.180 11.347 6.544 1.00 77.62 86 ASP A N 1
ATOM 633 C CA . ASP A 1 86 ? -13.872 11.398 7.837 1.00 77.62 86 ASP A CA 1
ATOM 634 C C . ASP A 1 86 ? -14.670 10.116 8.110 1.00 77.62 86 ASP A C 1
ATOM 636 O O . ASP A 1 86 ? -14.572 9.529 9.185 1.00 77.62 86 ASP A O 1
ATOM 640 N N . GLU A 1 87 ? -15.438 9.642 7.129 1.00 74.00 87 GLU A N 1
ATOM 641 C CA . GLU A 1 87 ? -16.286 8.458 7.279 1.00 74.00 87 GLU A CA 1
ATOM 642 C C . GLU A 1 87 ? -15.437 7.169 7.358 1.00 74.00 87 GLU A C 1
ATOM 644 O O . GLU A 1 87 ? -15.724 6.285 8.165 1.00 74.00 87 GLU A O 1
ATOM 649 N N . LEU A 1 88 ? -14.335 7.070 6.604 1.00 73.69 88 LEU A N 1
ATOM 650 C CA . LEU A 1 88 ? -13.381 5.963 6.736 1.00 73.69 88 LEU A CA 1
ATOM 651 C C . LEU A 1 88 ? -12.578 6.052 8.046 1.00 73.69 88 LEU A C 1
ATOM 653 O O . LEU A 1 88 ? -12.202 5.020 8.600 1.00 73.69 88 LEU A O 1
ATOM 657 N N . ALA A 1 89 ? -12.361 7.256 8.578 1.00 73.75 89 ALA A N 1
ATOM 658 C CA . ALA A 1 89 ? -11.755 7.482 9.886 1.00 73.75 89 ALA A CA 1
ATOM 659 C C . ALA A 1 89 ? -12.687 7.087 11.044 1.00 73.75 89 ALA A C 1
ATOM 661 O O . ALA A 1 89 ? -12.200 6.802 12.138 1.00 73.75 89 ALA A O 1
ATOM 662 N N . LEU A 1 90 ? -14.007 6.997 10.819 1.00 72.38 90 LEU A N 1
ATOM 663 C CA . LEU A 1 90 ? -14.923 6.362 11.776 1.00 72.38 90 LEU A CA 1
ATOM 664 C C . LEU A 1 90 ? -14.646 4.859 11.919 1.00 72.38 90 LEU A C 1
ATOM 666 O O . LEU A 1 90 ? -15.001 4.273 12.944 1.00 72.38 90 LEU A O 1
ATOM 670 N N . ALA A 1 91 ? -13.996 4.221 10.936 1.00 76.81 91 ALA A N 1
ATOM 671 C CA . ALA A 1 91 ? -13.504 2.864 11.117 1.00 76.81 91 ALA A CA 1
ATOM 672 C C . ALA A 1 91 ? -12.341 2.860 12.117 1.00 76.81 91 ALA A C 1
ATOM 674 O O . ALA A 1 91 ? -11.345 3.574 11.970 1.00 76.81 91 ALA A O 1
ATOM 675 N N . ALA A 1 92 ? -12.438 2.002 13.127 1.00 84.81 92 ALA A N 1
ATOM 676 C CA . ALA A 1 92 ? -11.327 1.760 14.030 1.00 84.81 92 ALA A CA 1
ATOM 677 C C . ALA A 1 92 ? -10.239 0.953 13.300 1.00 84.81 92 ALA A C 1
ATOM 679 O O . ALA A 1 92 ? -10.509 -0.116 12.744 1.00 84.81 92 ALA A O 1
ATOM 680 N N . TRP A 1 93 ? -9.010 1.470 13.312 1.00 92.81 93 TRP A N 1
ATOM 681 C CA . TRP A 1 93 ? -7.830 0.800 12.771 1.00 92.81 93 TRP A CA 1
ATOM 682 C C . TRP A 1 93 ? -6.843 0.463 13.884 1.00 92.81 93 TRP A C 1
ATOM 684 O O . TRP A 1 93 ? -6.667 1.210 14.848 1.00 92.81 93 TRP A O 1
ATOM 694 N N . GLU A 1 94 ? -6.173 -0.670 13.731 1.00 94.50 94 GLU A N 1
ATOM 695 C CA . GLU A 1 94 ? -5.131 -1.131 14.635 1.00 94.50 94 GLU A CA 1
ATOM 696 C C . GLU A 1 94 ? -3.838 -1.367 13.860 1.00 94.50 94 GLU A C 1
ATOM 698 O O . GLU A 1 94 ? -3.825 -1.986 12.792 1.00 94.50 94 GLU A O 1
ATOM 703 N N . LEU A 1 95 ? -2.735 -0.893 14.429 1.00 95.25 95 LEU A N 1
ATOM 704 C CA . LEU A 1 95 ? -1.406 -1.336 14.069 1.00 95.25 95 LEU A CA 1
ATOM 705 C C . LEU A 1 95 ? -1.190 -2.699 14.731 1.00 95.25 95 LEU A C 1
ATOM 707 O O . LEU A 1 95 ? -1.044 -2.781 15.944 1.00 95.25 95 LEU A O 1
ATOM 711 N N . ALA A 1 96 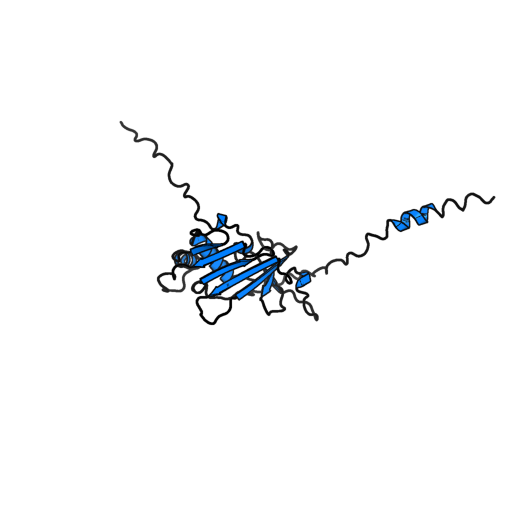? -1.215 -3.767 13.940 1.00 96.19 96 ALA A N 1
ATOM 712 C CA . ALA A 1 96 ? -1.061 -5.146 14.401 1.00 96.19 96 ALA A CA 1
ATOM 713 C C . ALA A 1 96 ? 0.400 -5.632 14.361 1.00 96.19 96 ALA A C 1
ATOM 715 O O . ALA A 1 96 ? 0.744 -6.612 15.022 1.00 96.19 96 ALA A O 1
ATOM 716 N N . ALA A 1 97 ? 1.254 -4.977 13.570 1.00 94.75 97 ALA A N 1
ATOM 717 C CA . ALA A 1 97 ? 2.698 -5.199 13.531 1.00 94.75 97 ALA A CA 1
ATOM 718 C C . ALA A 1 97 ? 3.420 -3.896 13.138 1.00 94.75 97 ALA A C 1
ATOM 720 O O . ALA A 1 97 ? 2.875 -3.139 12.331 1.00 94.75 97 ALA A O 1
ATOM 721 N N . PRO A 1 98 ? 4.630 -3.630 13.667 1.00 93.25 98 PRO A N 1
ATOM 722 C CA . PRO A 1 98 ? 5.468 -4.535 14.464 1.00 93.25 98 PRO A CA 1
ATOM 723 C C . PRO A 1 98 ? 5.122 -4.528 15.960 1.00 93.25 98 PRO A C 1
ATOM 725 O O . PRO A 1 98 ? 5.583 -5.383 16.711 1.00 93.25 98 PRO A O 1
ATOM 728 N N . ILE A 1 99 ? 4.297 -3.576 16.385 1.00 92.06 99 ILE A N 1
ATOM 729 C CA . ILE A 1 99 ? 3.722 -3.481 17.725 1.00 92.06 99 ILE A CA 1
ATOM 730 C C . ILE A 1 99 ? 2.203 -3.513 17.605 1.00 92.06 99 ILE A C 1
ATOM 732 O O . ILE A 1 99 ? 1.671 -3.134 16.568 1.00 92.06 99 ILE A O 1
ATOM 736 N N . THR A 1 100 ? 1.529 -3.943 18.666 1.00 94.06 100 THR A N 1
ATOM 737 C CA . THR A 1 100 ? 0.067 -3.946 18.767 1.00 94.06 100 THR A CA 1
ATOM 738 C C . THR A 1 100 ? -0.383 -2.655 19.446 1.00 94.06 100 THR A C 1
ATOM 740 O O . THR A 1 100 ? -0.118 -2.467 20.636 1.00 94.06 100 THR A O 1
ATOM 743 N N . ALA A 1 101 ? -1.010 -1.747 18.701 1.00 92.88 101 ALA A N 1
ATOM 744 C CA . ALA A 1 101 ? -1.486 -0.466 19.220 1.00 92.88 101 ALA A CA 1
ATOM 745 C C . ALA A 1 101 ? -2.665 0.081 18.396 1.00 92.88 101 ALA A C 1
ATOM 747 O O . ALA A 1 101 ? -2.739 -0.182 17.195 1.00 92.88 101 ALA A O 1
ATOM 748 N N . PRO A 1 102 ? -3.553 0.901 18.994 1.00 92.19 102 PRO A N 1
ATOM 749 C CA . PRO A 1 102 ? -4.504 1.689 18.219 1.00 92.19 102 PRO A CA 1
ATOM 750 C C . PRO A 1 102 ? -3.762 2.519 17.170 1.00 92.19 102 PRO A C 1
ATOM 752 O O . PRO A 1 102 ? -2.722 3.105 17.483 1.00 92.19 102 PRO A O 1
ATOM 755 N N . ALA A 1 103 ? -4.289 2.568 15.950 1.00 92.88 103 ALA A N 1
ATOM 756 C CA . ALA A 1 103 ? -3.783 3.451 14.913 1.00 92.88 103 ALA A CA 1
ATOM 757 C C . ALA A 1 103 ? -4.571 4.769 14.898 1.00 92.88 103 ALA A C 1
ATOM 759 O O . ALA A 1 103 ? -5.713 4.849 15.349 1.00 92.88 103 ALA A O 1
ATOM 760 N N . ASP A 1 104 ? -3.951 5.814 14.367 1.00 91.56 104 ASP A N 1
ATOM 761 C CA . ASP A 1 104 ? -4.616 7.058 14.008 1.00 91.56 104 ASP A CA 1
ATOM 762 C C . ASP A 1 104 ? -5.513 6.800 12.788 1.00 91.56 104 ASP A C 1
ATOM 764 O O . ASP A 1 104 ? -5.045 6.760 11.647 1.00 91.56 104 ASP A O 1
ATOM 768 N N . SER A 1 105 ? -6.805 6.576 13.040 1.00 88.62 105 SER A N 1
ATOM 769 C CA . SER A 1 105 ? -7.774 6.229 11.998 1.00 88.62 105 SER A CA 1
ATOM 770 C C . SER A 1 105 ? -7.867 7.268 10.882 1.00 88.62 105 SER A C 1
ATOM 772 O O . SER A 1 105 ? -8.090 6.879 9.739 1.00 88.62 105 SER A O 1
ATOM 774 N N . LEU A 1 106 ? -7.653 8.559 11.170 1.00 88.12 106 LEU A N 1
ATOM 775 C CA . LEU A 1 106 ? -7.672 9.600 10.141 1.00 88.12 106 LEU A CA 1
ATOM 776 C C . LEU A 1 106 ? -6.476 9.453 9.200 1.00 88.12 106 LEU A C 1
ATOM 778 O O . LEU A 1 106 ? -6.651 9.419 7.985 1.00 88.12 106 LEU A O 1
ATOM 782 N N . ARG A 1 107 ? -5.269 9.268 9.748 1.00 90.00 107 ARG A N 1
ATOM 783 C CA . ARG A 1 107 ? -4.067 9.027 8.931 1.00 90.00 107 ARG A CA 1
ATOM 784 C C . ARG A 1 107 ? -4.177 7.767 8.088 1.00 90.00 107 ARG A C 1
ATOM 786 O O . ARG A 1 107 ? -3.762 7.757 6.930 1.00 90.00 107 ARG A O 1
ATOM 793 N N . VAL A 1 108 ? -4.718 6.696 8.667 1.00 91.88 108 VAL A N 1
ATOM 794 C CA . VAL A 1 108 ? -4.924 5.448 7.927 1.00 91.88 108 VAL A CA 1
ATOM 795 C C . VAL A 1 108 ? -5.956 5.652 6.818 1.00 91.88 108 VAL A C 1
ATOM 797 O O . VAL A 1 108 ? -5.717 5.214 5.695 1.00 91.88 108 VAL A O 1
ATOM 800 N N . ALA A 1 109 ? -7.053 6.363 7.085 1.00 89.94 109 AL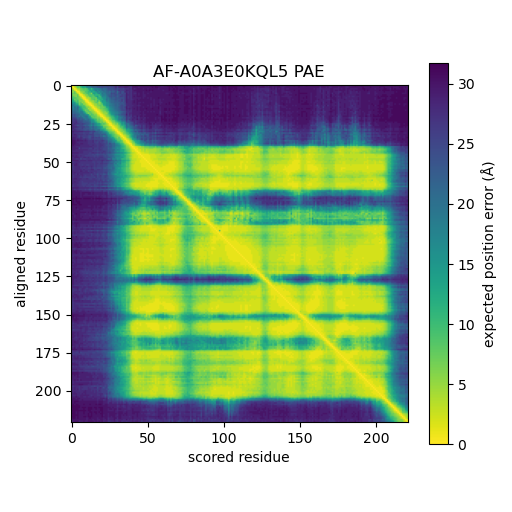A A N 1
ATOM 801 C CA . ALA A 1 109 ? -8.072 6.676 6.089 1.00 89.94 109 ALA A CA 1
ATOM 802 C C . ALA A 1 109 ? -7.519 7.502 4.916 1.00 89.94 109 ALA A C 1
ATOM 804 O O . ALA A 1 109 ? -7.715 7.128 3.759 1.00 89.94 109 ALA A O 1
ATOM 805 N N . GLU A 1 110 ? -6.774 8.575 5.199 1.00 90.31 110 GLU A N 1
ATOM 806 C CA . GLU A 1 110 ? -6.101 9.393 4.181 1.00 90.31 110 GLU A CA 1
ATOM 807 C C . GLU A 1 110 ? -5.183 8.542 3.297 1.00 90.31 110 GLU A C 1
ATOM 809 O O . GLU A 1 110 ? -5.200 8.656 2.070 1.00 90.31 110 GLU A O 1
ATOM 814 N N . ALA A 1 111 ? -4.414 7.642 3.910 1.00 91.44 111 ALA A N 1
ATOM 815 C CA . ALA A 1 111 ? -3.508 6.771 3.185 1.00 91.44 111 ALA A CA 1
ATOM 816 C C . ALA A 1 111 ? -4.229 5.714 2.333 1.00 91.44 111 ALA A C 1
ATOM 818 O O . ALA A 1 111 ? -3.823 5.467 1.198 1.00 91.44 111 ALA A O 1
ATOM 819 N N . VAL A 1 112 ? -5.307 5.106 2.841 1.00 92.62 112 VAL A N 1
ATOM 820 C CA . VAL A 1 112 ? -6.145 4.156 2.086 1.00 92.62 112 VAL A CA 1
ATOM 821 C C . VAL A 1 112 ? -6.772 4.845 0.873 1.00 92.62 112 VAL A C 1
ATOM 823 O O . VAL A 1 112 ? -6.743 4.297 -0.229 1.00 92.62 112 VAL A O 1
ATOM 826 N N . LEU A 1 113 ? -7.297 6.061 1.050 1.00 91.44 113 LEU A N 1
ATOM 827 C CA . LEU A 1 113 ? -7.860 6.851 -0.044 1.00 91.44 113 LEU A CA 1
ATOM 828 C C . LEU A 1 113 ? -6.795 7.197 -1.083 1.00 91.44 113 LEU A C 1
ATOM 830 O O . LEU A 1 113 ? -7.013 6.983 -2.276 1.00 91.44 113 LEU A O 1
ATOM 834 N N . ALA A 1 114 ? -5.624 7.656 -0.642 1.00 91.00 114 ALA A N 1
ATOM 835 C CA . ALA A 1 114 ? -4.517 7.971 -1.534 1.00 91.00 114 ALA A CA 1
ATOM 836 C C . ALA A 1 114 ? -3.994 6.735 -2.289 1.00 91.00 114 ALA A C 1
ATOM 838 O O . ALA A 1 114 ? -3.636 6.844 -3.460 1.00 91.00 114 ALA A O 1
ATOM 839 N N . LEU A 1 115 ? -3.978 5.556 -1.656 1.00 93.19 115 LEU A N 1
ATOM 840 C CA . LEU A 1 115 ? -3.668 4.282 -2.314 1.00 93.19 115 LEU A CA 1
ATOM 841 C C . LEU A 1 115 ? -4.721 3.909 -3.362 1.00 93.19 115 LEU A C 1
ATOM 843 O O . LEU A 1 115 ? -4.364 3.433 -4.438 1.00 93.19 115 LEU A O 1
ATOM 847 N N . SER A 1 116 ? -6.007 4.118 -3.062 1.00 92.00 116 SER A N 1
ATOM 848 C CA . SER A 1 116 ? -7.107 3.808 -3.987 1.00 92.00 116 SER A CA 1
ATOM 849 C C . SER A 1 116 ? -7.106 4.684 -5.239 1.00 92.00 116 SER A C 1
ATOM 851 O O . SER A 1 116 ? -7.620 4.266 -6.272 1.00 92.00 116 SER A O 1
ATOM 853 N N . ASP A 1 117 ? -6.479 5.860 -5.169 1.00 90.06 117 ASP A N 1
ATOM 854 C CA . ASP A 1 117 ? -6.266 6.772 -6.295 1.00 90.06 117 ASP A CA 1
ATOM 855 C C . ASP A 1 117 ? -4.785 6.835 -6.720 1.00 90.06 117 ASP A C 1
ATOM 857 O O . ASP A 1 117 ? -4.343 7.812 -7.323 1.00 90.06 117 ASP A O 1
ATOM 861 N N . LEU A 1 118 ? -3.981 5.805 -6.413 1.00 91.00 118 LEU A N 1
ATOM 862 C CA . LEU A 1 118 ? -2.571 5.786 -6.801 1.00 91.00 118 LEU A CA 1
ATOM 863 C C . LEU A 1 118 ? -2.449 5.786 -8.330 1.00 91.00 118 LEU A C 1
ATOM 865 O O . LEU A 1 118 ? -2.918 4.869 -9.010 1.00 91.00 118 LEU A O 1
ATOM 869 N N . ARG A 1 119 ? -1.769 6.801 -8.869 1.00 86.38 119 ARG A N 1
ATOM 870 C CA . ARG A 1 119 ? -1.560 6.993 -10.310 1.00 86.38 119 ARG A CA 1
ATOM 871 C C . ARG A 1 119 ? -0.093 6.842 -10.687 1.00 86.38 119 ARG A C 1
ATOM 873 O O . ARG A 1 119 ? 0.797 7.301 -9.972 1.00 86.38 119 ARG A O 1
ATOM 880 N N . ALA A 1 120 ? 0.149 6.222 -11.839 1.00 86.50 120 ALA A N 1
ATOM 881 C CA . ALA A 1 120 ? 1.466 6.207 -12.458 1.00 86.50 120 ALA A CA 1
ATOM 882 C C . ALA A 1 120 ? 1.727 7.536 -13.174 1.00 86.50 120 ALA A C 1
ATOM 884 O O . ALA A 1 120 ? 0.908 8.004 -13.961 1.00 86.50 120 ALA A O 1
ATOM 885 N N . PHE A 1 121 ? 2.910 8.105 -12.969 1.00 82.81 121 PHE A N 1
ATOM 886 C CA . PHE A 1 121 ? 3.395 9.242 -13.754 1.00 82.81 121 PHE A CA 1
ATOM 887 C C . PHE A 1 121 ? 3.833 8.823 -15.152 1.00 82.81 121 PHE A C 1
ATOM 889 O O . PHE A 1 121 ? 3.792 9.618 -16.089 1.00 82.81 121 PHE A O 1
ATOM 896 N N . ARG A 1 122 ? 4.304 7.582 -15.279 1.00 80.25 122 ARG A N 1
ATOM 897 C CA . ARG A 1 122 ? 4.804 7.007 -16.521 1.00 80.25 122 ARG A CA 1
ATOM 898 C C . ARG A 1 122 ? 4.672 5.493 -16.462 1.00 80.25 122 ARG A C 1
ATOM 900 O O . ARG A 1 122 ? 4.905 4.883 -15.422 1.00 80.25 122 ARG A O 1
ATOM 907 N N . ARG A 1 123 ? 4.346 4.906 -17.605 1.00 86.12 123 ARG A N 1
ATOM 908 C CA . ARG A 1 123 ? 4.577 3.494 -17.898 1.00 86.12 123 ARG A CA 1
ATOM 909 C C . ARG A 1 123 ? 5.892 3.391 -18.662 1.00 86.12 123 ARG A C 1
ATOM 911 O O . ARG A 1 123 ? 6.108 4.182 -19.578 1.00 86.12 123 ARG A O 1
ATOM 918 N N . LEU A 1 124 ? 6.772 2.483 -18.259 1.00 83.38 124 LEU A N 1
ATOM 919 C CA . LEU A 1 124 ? 8.003 2.241 -18.997 1.00 83.38 124 LEU A CA 1
ATOM 920 C C . LEU A 1 124 ? 7.657 1.396 -20.224 1.00 83.38 124 LEU A C 1
ATOM 922 O O . LEU A 1 124 ? 7.177 0.272 -20.089 1.00 83.38 124 LEU A O 1
ATOM 926 N N . ASP A 1 125 ? 7.882 1.958 -21.409 1.00 69.81 125 ASP A N 1
ATOM 927 C CA . ASP A 1 125 ? 7.754 1.244 -22.675 1.00 69.81 125 ASP A CA 1
ATOM 928 C C . ASP A 1 125 ? 9.148 0.774 -23.106 1.00 69.81 125 ASP A C 1
ATOM 930 O O . ASP A 1 125 ? 9.998 1.578 -23.495 1.00 69.81 125 ASP A O 1
ATOM 934 N N . THR A 1 126 ? 9.401 -0.532 -23.043 1.00 60.00 126 THR A N 1
ATOM 935 C CA . THR A 1 126 ? 10.552 -1.143 -23.713 1.00 60.00 126 THR A CA 1
ATOM 936 C C . THR A 1 126 ? 10.084 -1.622 -25.075 1.00 60.00 126 THR A C 1
ATOM 938 O O . THR A 1 126 ? 9.135 -2.390 -25.195 1.00 60.00 126 THR A O 1
ATOM 941 N N . ALA A 1 127 ? 10.703 -1.091 -26.125 1.00 54.56 127 ALA A N 1
ATOM 942 C CA . ALA A 1 127 ? 10.131 -1.145 -27.460 1.00 54.56 127 ALA A CA 1
ATOM 943 C C . ALA A 1 127 ? 9.944 -2.558 -28.035 1.00 54.56 127 ALA A C 1
ATOM 945 O O . ALA A 1 127 ? 9.170 -2.647 -28.970 1.00 54.56 127 ALA A O 1
ATOM 946 N N . ASP A 1 128 ? 10.578 -3.621 -27.519 1.00 50.25 128 ASP A N 1
ATOM 947 C CA . ASP A 1 128 ? 10.397 -5.001 -28.020 1.00 50.25 128 ASP A CA 1
ATOM 948 C C . ASP A 1 128 ? 10.991 -6.095 -27.082 1.00 50.25 128 ASP A C 1
ATOM 950 O O . ASP A 1 128 ? 11.246 -7.216 -27.521 1.00 50.25 128 ASP A O 1
ATOM 954 N N . GLU A 1 129 ? 11.229 -5.819 -25.791 1.00 58.50 129 GLU A N 1
ATOM 955 C CA . GLU A 1 129 ? 11.846 -6.786 -24.854 1.00 58.50 129 GLU A CA 1
ATOM 956 C C . GLU A 1 129 ? 11.099 -6.865 -23.518 1.00 58.50 129 GLU A C 1
ATOM 958 O O . GLU A 1 129 ? 10.619 -5.846 -23.011 1.00 58.50 129 GLU A O 1
ATOM 963 N N . ASP A 1 130 ? 11.035 -8.076 -22.947 1.00 68.94 130 ASP A N 1
ATOM 964 C CA . ASP A 1 130 ? 10.564 -8.314 -21.580 1.00 68.94 130 ASP A CA 1
ATOM 965 C C . ASP A 1 130 ? 11.355 -7.418 -20.616 1.00 68.94 130 ASP A C 1
ATOM 967 O O . ASP A 1 130 ? 12.586 -7.462 -20.570 1.00 68.94 130 ASP A O 1
ATOM 971 N N . ILE A 1 131 ? 10.646 -6.581 -19.857 1.00 79.50 131 ILE A N 1
ATOM 972 C CA . ILE A 1 131 ? 11.267 -5.697 -18.872 1.00 79.50 131 ILE A CA 1
ATOM 973 C C . ILE A 1 131 ? 11.883 -6.559 -17.764 1.00 79.50 131 ILE A C 1
ATOM 975 O O . ILE A 1 131 ? 11.170 -7.289 -17.074 1.00 79.50 131 ILE A O 1
ATOM 979 N N . ASP A 1 132 ? 13.200 -6.456 -17.565 1.00 86.69 132 ASP A N 1
ATOM 980 C CA . ASP A 1 132 ? 13.882 -7.115 -16.449 1.00 86.69 132 ASP A CA 1
ATOM 981 C C . ASP A 1 132 ? 13.484 -6.458 -15.119 1.00 86.69 132 ASP A C 1
ATOM 983 O O . ASP A 1 132 ? 13.973 -5.385 -14.764 1.00 86.69 132 ASP A O 1
ATOM 987 N N . ALA A 1 133 ? 12.597 -7.112 -14.368 1.00 89.00 133 ALA A N 1
ATOM 988 C CA . ALA A 1 133 ? 12.122 -6.644 -13.070 1.00 89.00 133 ALA A CA 1
ATOM 989 C C . ALA A 1 133 ? 13.264 -6.416 -12.060 1.00 89.00 133 ALA A C 1
ATOM 991 O O . ALA A 1 133 ? 13.180 -5.495 -11.241 1.00 89.00 133 ALA A O 1
ATOM 992 N N . ALA A 1 134 ? 14.350 -7.194 -12.128 1.00 91.19 134 ALA A N 1
ATOM 993 C CA . ALA A 1 134 ? 15.487 -7.047 -11.224 1.00 91.19 134 ALA A CA 1
ATOM 994 C C . ALA A 1 134 ? 16.232 -5.722 -11.455 1.00 91.19 134 ALA A C 1
ATOM 996 O O . ALA A 1 134 ? 16.658 -5.081 -10.493 1.00 91.19 134 ALA A O 1
ATOM 997 N N . ALA A 1 135 ? 16.311 -5.251 -12.705 1.00 90.62 135 ALA A N 1
ATOM 998 C CA . ALA A 1 135 ? 16.951 -3.980 -13.054 1.00 90.62 135 ALA A CA 1
ATOM 999 C C . ALA A 1 135 ? 16.268 -2.756 -12.412 1.00 90.62 135 ALA A C 1
ATOM 1001 O O . ALA A 1 135 ? 16.902 -1.715 -12.237 1.00 90.62 135 ALA A O 1
ATOM 1002 N N . PHE A 1 136 ? 14.995 -2.887 -12.027 1.00 92.12 136 PHE A N 1
ATOM 1003 C CA . PHE A 1 136 ? 14.209 -1.843 -11.358 1.00 92.12 136 PHE A CA 1
ATOM 1004 C C . PHE A 1 136 ? 14.029 -2.092 -9.852 1.00 92.12 136 PHE A C 1
ATOM 1006 O O . PHE A 1 136 ? 13.305 -1.350 -9.186 1.00 92.12 136 PHE A O 1
ATOM 1013 N N . GLY A 1 137 ? 14.668 -3.133 -9.307 1.00 93.38 137 GLY A N 1
ATOM 1014 C CA . GLY A 1 137 ? 14.515 -3.541 -7.909 1.00 93.38 137 GLY A CA 1
ATOM 1015 C C . GLY A 1 137 ? 13.125 -4.091 -7.590 1.00 93.38 137 GLY A C 1
ATOM 1016 O O . GLY A 1 137 ? 12.632 -3.876 -6.489 1.00 93.38 137 GLY A O 1
ATOM 1017 N N . LEU A 1 138 ? 12.461 -4.727 -8.562 1.00 94.56 138 LEU A N 1
ATOM 1018 C CA . LEU A 1 138 ? 11.163 -5.394 -8.394 1.00 94.56 138 LEU A CA 1
ATOM 1019 C C . LEU A 1 138 ? 11.297 -6.918 -8.224 1.00 94.56 138 LEU A C 1
ATOM 1021 O O . LEU A 1 138 ? 10.323 -7.564 -7.838 1.00 94.56 138 LEU A O 1
ATOM 1025 N N . ASP A 1 139 ? 12.487 -7.480 -8.464 1.00 92.69 139 ASP A N 1
ATOM 1026 C CA . ASP A 1 139 ? 12.825 -8.883 -8.199 1.00 92.69 139 ASP A CA 1
ATOM 1027 C C . ASP A 1 139 ? 14.252 -9.026 -7.607 1.00 92.69 139 ASP A C 1
ATOM 1029 O O . ASP A 1 139 ? 15.234 -8.987 -8.354 1.00 92.69 139 ASP A O 1
ATOM 1033 N N . PRO A 1 140 ? 14.396 -9.157 -6.269 1.00 94.00 140 PRO A N 1
ATOM 1034 C CA . PRO A 1 140 ? 13.336 -9.013 -5.272 1.00 94.00 140 PRO A CA 1
ATOM 1035 C C . PRO A 1 140 ? 12.865 -7.550 -5.153 1.00 94.00 140 PRO A C 1
ATOM 1037 O O . PRO A 1 140 ? 13.648 -6.632 -5.401 1.00 94.00 140 PRO A O 1
ATOM 1040 N N . PRO A 1 141 ? 11.604 -7.308 -4.748 1.00 96.50 141 PRO A N 1
ATOM 1041 C CA . PRO A 1 141 ? 11.104 -5.961 -4.520 1.00 96.50 141 PRO A CA 1
ATOM 1042 C C . PRO A 1 141 ? 11.736 -5.336 -3.271 1.00 96.50 141 PRO A C 1
ATOM 1044 O O . PRO A 1 141 ? 11.849 -5.998 -2.238 1.00 96.50 141 PRO A O 1
ATOM 1047 N N . ARG A 1 142 ? 12.062 -4.039 -3.321 1.00 95.38 142 ARG A N 1
ATOM 1048 C CA . ARG A 1 142 ? 12.483 -3.279 -2.129 1.00 95.38 142 ARG A CA 1
ATOM 1049 C C . ARG A 1 142 ? 11.384 -3.250 -1.063 1.00 95.38 142 ARG A C 1
ATOM 1051 O O . ARG A 1 142 ? 11.677 -3.402 0.121 1.00 95.38 142 ARG A O 1
ATOM 1058 N N . LEU A 1 143 ? 10.134 -3.036 -1.479 1.00 96.56 143 LEU A N 1
ATOM 1059 C CA . LEU A 1 143 ? 8.949 -3.150 -0.630 1.00 96.56 143 LEU A CA 1
ATOM 1060 C C . LEU A 1 143 ? 7.826 -3.887 -1.350 1.00 96.56 143 LEU A C 1
ATOM 1062 O O . LEU A 1 143 ? 7.620 -3.746 -2.556 1.00 96.56 143 LEU A O 1
ATOM 1066 N N . ARG A 1 144 ? 7.040 -4.622 -0.574 1.00 96.94 144 ARG A N 1
ATOM 1067 C CA . ARG A 1 144 ? 5.820 -5.282 -1.021 1.00 96.94 144 ARG A CA 1
ATOM 1068 C C . ARG A 1 144 ? 4.651 -4.735 -0.220 1.00 96.94 144 ARG A C 1
ATOM 1070 O O . ARG A 1 144 ? 4.614 -4.887 0.998 1.00 96.94 144 ARG A O 1
ATOM 1077 N N . LEU A 1 145 ? 3.710 -4.094 -0.904 1.00 97.19 145 LEU A N 1
ATOM 1078 C CA . LEU A 1 145 ? 2.498 -3.549 -0.307 1.00 97.19 145 LEU A CA 1
ATOM 1079 C C . LEU A 1 145 ? 1.308 -4.419 -0.713 1.00 97.19 145 LEU A C 1
ATOM 1081 O O . LEU A 1 145 ? 1.013 -4.578 -1.897 1.00 97.19 145 LEU A O 1
ATOM 1085 N N . GLU A 1 146 ? 0.629 -4.995 0.271 1.00 96.75 146 GLU A N 1
ATOM 1086 C CA . GLU A 1 146 ? -0.582 -5.785 0.075 1.00 96.75 146 GLU A CA 1
ATOM 1087 C C . GLU A 1 146 ? -1.809 -5.051 0.597 1.00 96.75 146 GLU A C 1
ATOM 1089 O O . GLU A 1 146 ? -1.817 -4.574 1.732 1.00 96.75 146 GLU A O 1
ATOM 1094 N N . ILE A 1 147 ? -2.874 -5.046 -0.200 1.00 96.06 147 ILE A N 1
AT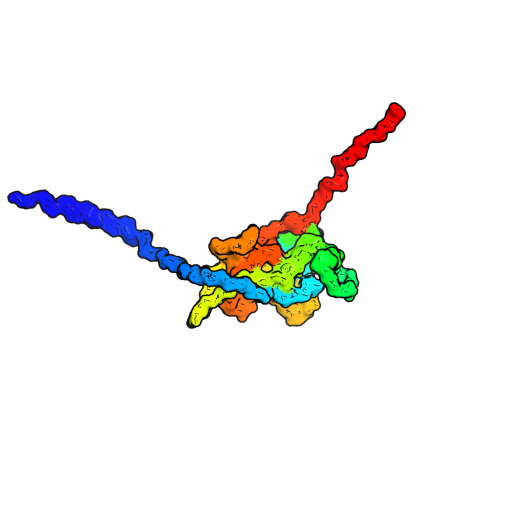OM 1095 C CA . ILE A 1 147 ? -4.194 -4.561 0.197 1.00 96.06 147 ILE A CA 1
ATOM 1096 C C . ILE A 1 147 ? -5.135 -5.761 0.221 1.00 96.06 147 ILE A C 1
ATOM 1098 O O . ILE A 1 147 ? -5.409 -6.379 -0.811 1.00 96.06 147 ILE A O 1
ATOM 1102 N N . HIS A 1 148 ? -5.620 -6.091 1.412 1.00 95.25 148 HIS A N 1
ATOM 1103 C CA . HIS A 1 148 ? -6.597 -7.149 1.643 1.00 95.25 148 HIS A CA 1
ATOM 1104 C C . HIS A 1 148 ? -7.978 -6.517 1.723 1.00 95.25 148 HIS A C 1
ATOM 1106 O O . HIS A 1 148 ? -8.184 -5.575 2.489 1.00 95.25 148 HIS A O 1
ATOM 1112 N N . LEU A 1 149 ? -8.915 -7.024 0.929 1.00 92.94 149 LEU A N 1
ATOM 1113 C CA . LEU A 1 149 ? -10.287 -6.529 0.886 1.00 92.94 149 LEU A CA 1
ATOM 1114 C C . LEU A 1 149 ? -11.215 -7.451 1.689 1.00 92.94 149 LEU A C 1
ATOM 1116 O O . LEU A 1 149 ? -10.950 -8.645 1.803 1.00 92.94 149 LEU A O 1
ATOM 1120 N N . ASP A 1 150 ? -12.335 -6.917 2.175 1.00 88.31 150 ASP A N 1
ATOM 1121 C CA . ASP A 1 150 ? -13.452 -7.656 2.785 1.00 88.31 150 ASP A CA 1
ATOM 1122 C C . ASP A 1 150 ? -14.237 -8.447 1.719 1.00 88.31 150 ASP A C 1
ATOM 1124 O O . ASP A 1 150 ? -15.429 -8.255 1.476 1.00 88.31 150 ASP A O 1
ATOM 1128 N N . ALA A 1 151 ? -13.534 -9.340 1.031 1.00 82.06 151 ALA A N 1
ATOM 1129 C CA . ALA A 1 151 ? -14.060 -10.236 0.019 1.00 82.06 151 ALA A CA 1
ATOM 1130 C C . ALA A 1 151 ? -13.429 -11.621 0.248 1.00 82.06 151 ALA A C 1
ATOM 1132 O O . ALA A 1 151 ? -12.244 -11.791 -0.033 1.00 82.06 151 ALA A O 1
ATOM 1133 N N . PRO A 1 152 ? -14.193 -12.615 0.746 1.00 67.56 152 PRO A N 1
ATOM 1134 C CA . PRO A 1 152 ? -13.661 -13.904 1.210 1.00 67.56 152 PRO A CA 1
ATOM 1135 C C . PRO A 1 152 ? -12.801 -14.664 0.193 1.00 67.56 152 PRO A C 1
ATOM 1137 O O . PRO A 1 152 ? -11.910 -15.412 0.586 1.00 67.56 152 PRO A O 1
ATOM 1140 N N . ASP A 1 153 ? -13.062 -14.458 -1.099 1.00 79.81 153 ASP A N 1
ATOM 1141 C CA . ASP A 1 153 ? -12.408 -15.172 -2.198 1.00 79.81 153 ASP A CA 1
ATOM 1142 C C . ASP A 1 153 ? -11.441 -14.290 -3.011 1.00 79.81 153 ASP A C 1
ATOM 1144 O O . ASP A 1 153 ? -10.823 -14.762 -3.968 1.00 79.81 153 ASP A O 1
ATOM 1148 N N . ALA A 1 154 ? -11.300 -13.005 -2.665 1.00 81.31 154 ALA A N 1
ATOM 1149 C CA . ALA A 1 154 ? -10.364 -12.119 -3.346 1.00 81.31 154 ALA A CA 1
ATOM 1150 C C . ALA A 1 154 ? -8.971 -12.254 -2.718 1.00 81.31 154 ALA A C 1
ATOM 1152 O O . ALA A 1 154 ? -8.776 -11.991 -1.533 1.00 81.31 154 ALA A O 1
ATOM 1153 N N . GLY A 1 155 ? -7.980 -12.645 -3.522 1.00 89.06 155 GLY A N 1
ATOM 1154 C CA . GLY A 1 155 ? -6.581 -12.518 -3.115 1.00 89.06 155 GLY A CA 1
ATOM 1155 C C . GLY A 1 155 ? -6.195 -11.046 -2.906 1.00 89.06 155 GLY A C 1
ATOM 1156 O O . GLY A 1 155 ? -6.857 -10.162 -3.458 1.00 89.06 155 GLY A O 1
ATOM 1157 N N . PRO A 1 156 ? -5.119 -10.762 -2.150 1.00 94.94 156 PRO A N 1
ATOM 1158 C CA . PRO A 1 156 ? -4.680 -9.392 -1.950 1.00 94.94 156 PRO A CA 1
ATOM 1159 C C . PRO A 1 156 ? -4.250 -8.763 -3.272 1.00 94.94 156 PRO A C 1
ATOM 1161 O O . PRO A 1 156 ? -3.648 -9.422 -4.130 1.00 94.94 156 PRO A O 1
ATOM 1164 N N . ILE A 1 157 ? -4.500 -7.464 -3.402 1.00 94.94 157 ILE A N 1
ATOM 1165 C CA . ILE A 1 157 ? -3.856 -6.661 -4.435 1.00 94.94 157 ILE A CA 1
ATOM 1166 C C . ILE A 1 157 ? -2.423 -6.425 -3.967 1.00 94.94 157 ILE A C 1
ATOM 1168 O O . ILE A 1 157 ? -2.213 -5.912 -2.870 1.00 94.94 157 ILE A O 1
ATOM 1172 N N . VAL A 1 158 ? -1.443 -6.839 -4.770 1.00 96.56 158 VAL A N 1
ATOM 1173 C CA . VAL A 1 158 ? -0.025 -6.774 -4.399 1.00 96.56 158 VAL A CA 1
ATOM 1174 C C . VAL A 1 158 ? 0.702 -5.809 -5.324 1.00 96.56 158 VAL A C 1
ATOM 1176 O O . VAL A 1 158 ? 0.863 -6.085 -6.516 1.00 96.56 158 VAL A O 1
ATOM 1179 N N . LEU A 1 159 ? 1.163 -4.709 -4.739 1.00 96.75 159 LEU A N 1
ATOM 1180 C CA . LEU A 1 159 ? 2.023 -3.717 -5.362 1.00 96.75 159 LEU A CA 1
ATOM 1181 C C . LEU A 1 159 ? 3.476 -3.988 -4.955 1.00 96.75 159 LEU A C 1
ATOM 1183 O O . LEU A 1 159 ? 3.818 -4.016 -3.773 1.00 96.75 159 LEU A O 1
ATOM 1187 N N . LEU A 1 160 ? 4.324 -4.203 -5.950 1.00 96.88 160 LEU A N 1
ATOM 1188 C CA . LEU A 1 160 ? 5.770 -4.290 -5.814 1.00 96.88 160 LEU A CA 1
ATOM 1189 C C . LEU A 1 160 ? 6.336 -2.883 -5.973 1.00 96.88 160 LEU A C 1
ATOM 1191 O O . LEU A 1 160 ? 5.981 -2.189 -6.924 1.00 96.88 160 LEU A O 1
ATOM 1195 N N . ILE A 1 161 ? 7.200 -2.469 -5.057 1.00 95.88 161 ILE A N 1
ATOM 1196 C CA . ILE A 1 161 ? 7.847 -1.159 -5.059 1.00 95.88 161 ILE A CA 1
ATOM 1197 C C . ILE A 1 161 ? 9.352 -1.409 -5.062 1.00 95.88 161 ILE A C 1
ATOM 1199 O O . ILE A 1 161 ? 9.869 -2.116 -4.197 1.00 95.88 161 ILE A O 1
ATOM 1203 N N . GLY A 1 162 ? 10.037 -0.846 -6.046 1.00 95.44 162 GLY A N 1
ATOM 1204 C CA . GLY A 1 162 ? 11.462 -1.032 -6.262 1.00 95.44 162 GLY A CA 1
ATOM 1205 C C . GLY A 1 162 ? 12.281 0.205 -5.938 1.00 95.44 162 GLY A C 1
ATOM 1206 O O . GLY A 1 162 ? 12.019 0.925 -4.964 1.00 95.44 162 GLY A O 1
ATOM 1207 N N . GLU A 1 163 ? 13.304 0.430 -6.754 1.00 92.88 163 GLU A N 1
ATOM 1208 C CA . GLU A 1 163 ? 14.229 1.542 -6.573 1.00 92.88 163 GLU A CA 1
ATOM 1209 C C . GLU A 1 163 ? 13.548 2.899 -6.829 1.00 92.88 163 GLU A C 1
ATOM 1211 O O . GLU A 1 163 ? 12.630 3.000 -7.655 1.00 92.88 163 GLU A O 1
ATOM 1216 N N . PRO A 1 164 ? 13.976 3.970 -6.135 1.00 90.31 164 PRO A N 1
ATOM 1217 C CA . PRO A 1 164 ? 13.548 5.319 -6.465 1.00 90.31 164 PRO A CA 1
ATOM 1218 C C . PRO A 1 164 ? 14.019 5.674 -7.876 1.00 90.31 164 PRO A C 1
ATOM 1220 O O . PRO A 1 164 ? 15.148 5.381 -8.274 1.00 90.31 164 PRO A O 1
ATOM 1223 N N . THR A 1 165 ? 13.163 6.344 -8.638 1.00 85.38 165 THR A N 1
ATOM 1224 C CA . THR A 1 165 ? 13.555 6.842 -9.953 1.00 85.38 165 THR A CA 1
ATOM 1225 C C . THR A 1 165 ? 14.407 8.112 -9.799 1.00 85.38 165 THR A C 1
ATOM 1227 O O . THR A 1 165 ? 14.247 8.856 -8.826 1.00 85.38 165 THR A O 1
ATOM 1230 N N . PRO A 1 166 ? 15.280 8.429 -10.769 1.00 77.38 166 PRO A N 1
ATOM 1231 C CA . PRO A 1 166 ? 16.079 9.654 -10.740 1.00 77.38 166 PRO A CA 1
ATOM 1232 C C . PRO A 1 166 ? 15.263 10.932 -11.008 1.00 77.38 166 PRO A C 1
ATOM 1234 O O . PRO A 1 166 ? 15.796 12.035 -10.883 1.00 77.38 166 PRO A O 1
ATOM 1237 N N . VAL A 1 167 ? 13.992 10.811 -11.405 1.00 70.81 167 VAL A N 1
ATOM 1238 C CA . VAL A 1 167 ? 13.120 11.935 -11.765 1.00 70.81 167 VAL A CA 1
ATOM 1239 C C . VAL A 1 167 ? 12.179 12.225 -10.607 1.00 70.81 167 VAL A C 1
ATOM 1241 O O . VAL A 1 167 ? 11.481 11.333 -10.158 1.00 70.81 167 VAL A O 1
ATOM 1244 N N . MET A 1 168 ? 12.112 13.470 -10.138 1.00 67.06 168 MET A N 1
ATOM 1245 C CA . MET A 1 168 ? 11.136 13.871 -9.118 1.00 67.06 168 MET A CA 1
ATOM 1246 C C . MET A 1 168 ? 9.762 14.121 -9.744 1.00 67.06 168 MET A C 1
ATOM 1248 O O . MET A 1 168 ? 9.666 14.754 -10.796 1.00 67.06 168 MET A O 1
ATOM 1252 N N . ALA A 1 169 ? 8.699 13.702 -9.059 1.00 65.75 169 ALA A N 1
ATOM 1253 C CA . ALA A 1 169 ? 7.326 14.036 -9.417 1.00 65.75 169 ALA A CA 1
ATOM 1254 C C . ALA A 1 169 ? 6.672 14.800 -8.255 1.00 65.75 169 ALA A C 1
ATOM 1256 O O . ALA A 1 169 ? 6.319 14.235 -7.218 1.00 65.75 169 ALA A O 1
ATOM 1257 N N . GLY A 1 170 ? 6.552 16.122 -8.405 1.00 71.50 170 GLY A N 1
ATOM 1258 C CA . GLY A 1 170 ? 6.151 16.999 -7.304 1.00 71.50 170 GLY A CA 1
ATOM 1259 C C . GLY A 1 170 ? 7.174 16.979 -6.161 1.00 71.50 170 GLY A C 1
ATOM 1260 O O . GLY A 1 170 ? 8.373 17.098 -6.398 1.00 71.50 170 GLY A O 1
ATOM 1261 N N . ASN A 1 171 ? 6.695 16.827 -4.923 1.00 72.06 171 ASN A N 1
ATOM 1262 C CA . ASN A 1 171 ? 7.532 16.827 -3.714 1.00 72.06 171 ASN A CA 1
ATOM 1263 C C . ASN A 1 171 ? 7.981 15.427 -3.261 1.00 72.06 171 ASN A C 1
ATOM 1265 O O . ASN A 1 171 ? 8.632 15.313 -2.225 1.00 72.06 171 ASN A O 1
ATOM 1269 N N . TYR A 1 172 ? 7.632 14.372 -4.000 1.00 67.19 172 TYR A N 1
ATOM 1270 C CA . TYR A 1 172 ? 7.927 12.993 -3.617 1.00 67.19 172 TYR A CA 1
ATOM 1271 C C . TYR A 1 172 ? 8.874 12.355 -4.637 1.00 67.19 172 TYR A C 1
ATOM 1273 O O . TYR A 1 172 ? 8.664 12.540 -5.842 1.00 67.19 172 TYR A O 1
ATOM 1281 N N . PRO A 1 173 ? 9.902 11.606 -4.197 1.00 70.25 173 PRO A N 1
ATOM 1282 C CA . PRO A 1 173 ? 10.628 10.738 -5.107 1.00 70.25 173 PRO A CA 1
ATOM 1283 C C . PRO A 1 173 ? 9.655 9.648 -5.580 1.00 70.25 173 PRO A C 1
ATOM 1285 O O . PRO A 1 173 ? 9.066 8.956 -4.748 1.00 70.25 173 PRO A O 1
ATOM 1288 N N . PRO A 1 174 ? 9.409 9.506 -6.888 1.00 85.44 174 PRO A N 1
ATOM 1289 C CA . PRO A 1 174 ? 8.673 8.366 -7.390 1.00 85.44 174 PRO A CA 1
ATOM 1290 C C . PRO A 1 174 ? 9.565 7.124 -7.327 1.00 85.44 174 PRO A C 1
ATOM 1292 O O . PRO A 1 174 ? 10.791 7.209 -7.412 1.00 85.44 174 PRO A O 1
ATOM 1295 N N . TYR A 1 175 ? 8.930 5.970 -7.204 1.00 91.94 175 TYR A N 1
ATOM 1296 C CA . TYR A 1 175 ? 9.535 4.649 -7.226 1.00 91.94 175 TYR A CA 1
ATOM 1297 C C . TYR A 1 175 ? 9.147 3.929 -8.509 1.00 91.94 175 TYR A C 1
ATOM 1299 O O . TYR A 1 175 ? 8.080 4.186 -9.078 1.00 91.94 175 TYR A O 1
ATOM 1307 N N . TYR A 1 176 ? 9.984 2.988 -8.936 1.00 93.38 176 TYR A N 1
ATOM 1308 C CA . TYR A 1 176 ? 9.509 1.961 -9.847 1.00 93.38 176 TYR A CA 1
ATOM 1309 C C . TYR A 1 176 ? 8.500 1.075 -9.120 1.00 93.38 176 TYR A C 1
ATOM 1311 O O . TYR A 1 176 ? 8.698 0.694 -7.967 1.00 93.38 176 TYR A O 1
ATOM 1319 N N . CYS A 1 177 ? 7.389 0.776 -9.776 1.00 94.62 177 CYS A N 1
ATOM 1320 C CA . CYS A 1 177 ? 6.310 -0.029 -9.234 1.00 94.62 177 CYS A CA 1
ATOM 1321 C C . CYS A 1 177 ? 5.849 -1.061 -10.259 1.00 94.62 177 CYS A C 1
ATOM 1323 O O . CYS A 1 177 ? 5.845 -0.796 -11.460 1.00 94.62 177 CYS A O 1
ATOM 1325 N N . GLY A 1 178 ? 5.406 -2.214 -9.773 1.00 93.44 178 GLY A N 1
ATOM 1326 C CA . GLY A 1 178 ? 4.800 -3.269 -10.578 1.00 93.44 178 GLY A CA 1
ATOM 1327 C C . GLY A 1 178 ? 3.638 -3.916 -9.836 1.00 93.44 178 GLY A C 1
ATOM 1328 O O . GLY A 1 178 ? 3.595 -3.921 -8.608 1.00 93.44 178 GLY A O 1
ATOM 1329 N N . LEU A 1 179 ? 2.682 -4.479 -10.568 1.00 92.94 179 LEU A N 1
ATOM 1330 C CA . LEU A 1 179 ? 1.628 -5.304 -9.976 1.00 92.94 179 LEU A CA 1
ATOM 1331 C C . LEU A 1 179 ? 2.042 -6.769 -10.034 1.00 92.94 179 LEU A C 1
ATOM 1333 O O . LEU A 1 179 ? 2.541 -7.238 -11.058 1.00 92.94 179 LEU A O 1
ATOM 1337 N N . ARG A 1 180 ? 1.797 -7.528 -8.963 1.00 92.94 180 ARG A N 1
ATOM 1338 C CA . ARG A 1 180 ? 2.109 -8.963 -8.961 1.00 92.94 180 ARG A CA 1
ATOM 1339 C C . ARG A 1 180 ? 1.372 -9.676 -10.098 1.00 92.94 180 ARG A C 1
ATOM 1341 O O . ARG A 1 180 ? 0.146 -9.654 -10.156 1.00 92.94 180 ARG A O 1
ATOM 1348 N N . GLY A 1 181 ? 2.127 -10.372 -10.947 1.00 87.81 181 GLY A N 1
ATOM 1349 C CA . GLY A 1 181 ? 1.597 -11.084 -12.116 1.00 87.81 181 GLY A CA 1
ATOM 1350 C C . GLY A 1 181 ? 1.500 -10.232 -13.386 1.00 87.81 181 GLY A C 1
ATOM 1351 O O . GLY A 1 181 ? 1.091 -10.759 -14.416 1.00 87.81 181 GLY A O 1
ATOM 1352 N N . SER A 1 182 ? 1.891 -8.956 -13.329 1.00 87.25 182 SER A N 1
ATOM 1353 C CA . SER A 1 182 ? 2.102 -8.099 -14.497 1.00 87.25 182 SER A CA 1
ATOM 1354 C C . SER A 1 182 ? 3.598 -7.980 -14.805 1.00 87.25 182 SER A C 1
ATOM 1356 O O . SER A 1 182 ? 4.413 -7.930 -13.887 1.00 87.25 182 SER A O 1
ATOM 1358 N N . ALA A 1 183 ? 3.947 -7.915 -16.091 1.00 85.62 183 ALA A N 1
ATOM 1359 C CA . ALA A 1 183 ? 5.300 -7.584 -16.559 1.00 85.62 183 ALA A CA 1
ATOM 1360 C C . ALA A 1 183 ? 5.505 -6.065 -16.735 1.00 85.62 183 ALA A C 1
ATOM 1362 O O . ALA A 1 183 ? 6.574 -5.611 -17.131 1.00 85.62 183 ALA A O 1
ATOM 1363 N N . GLU A 1 184 ? 4.462 -5.271 -16.488 1.00 87.56 184 GLU A N 1
ATOM 1364 C CA . GLU A 1 184 ? 4.491 -3.827 -16.683 1.00 87.56 184 GLU A CA 1
ATOM 1365 C C . GLU A 1 184 ? 5.171 -3.134 -15.500 1.00 87.56 184 GLU A C 1
ATOM 1367 O O . GLU A 1 184 ? 4.849 -3.396 -14.337 1.00 87.56 184 GLU A O 1
ATOM 1372 N N . VAL A 1 185 ? 6.076 -2.207 -15.817 1.00 90.31 185 VAL A N 1
ATOM 1373 C CA . VAL A 1 185 ? 6.766 -1.367 -14.837 1.00 90.31 185 VAL A CA 1
ATOM 1374 C C . VAL A 1 185 ? 6.318 0.078 -14.999 1.00 90.31 185 VAL A C 1
ATOM 1376 O O . VAL A 1 185 ? 6.211 0.616 -16.104 1.00 90.31 185 VAL A O 1
ATOM 1379 N N . PHE A 1 186 ? 6.062 0.717 -13.867 1.00 90.31 186 PHE A N 1
ATOM 1380 C CA . PHE A 1 186 ? 5.554 2.076 -13.779 1.00 90.31 186 PHE A CA 1
ATOM 1381 C C . PHE A 1 186 ? 6.456 2.921 -12.895 1.00 90.31 186 PHE A C 1
ATOM 1383 O O . PHE A 1 186 ? 7.078 2.404 -11.978 1.00 90.31 186 PHE A O 1
ATOM 1390 N N . ALA A 1 187 ? 6.477 4.229 -13.122 1.00 89.88 187 ALA A N 1
ATOM 1391 C CA . ALA A 1 187 ? 6.975 5.187 -12.145 1.00 89.88 187 ALA A CA 1
ATOM 1392 C C . ALA A 1 187 ? 5.778 5.792 -11.402 1.00 89.88 187 ALA A C 1
ATOM 1394 O O . ALA A 1 187 ? 4.913 6.406 -12.034 1.00 89.88 187 ALA A O 1
ATOM 1395 N N . ALA A 1 188 ? 5.715 5.632 -10.081 1.00 89.31 188 ALA A N 1
ATOM 1396 C CA . ALA A 1 188 ? 4.618 6.131 -9.250 1.00 89.31 188 ALA A CA 1
ATOM 1397 C C . ALA A 1 188 ? 5.105 6.627 -7.890 1.00 89.31 188 ALA A C 1
ATOM 1399 O O . ALA A 1 188 ? 6.189 6.285 -7.436 1.00 89.31 188 ALA A O 1
ATOM 1400 N N . GLY A 1 189 ? 4.318 7.475 -7.241 1.00 86.00 189 GLY A N 1
ATOM 1401 C CA . GLY A 1 189 ? 4.726 8.162 -6.021 1.00 86.00 189 GLY A CA 1
ATOM 1402 C C . GLY A 1 189 ? 3.595 8.996 -5.448 1.00 86.00 189 GLY A C 1
ATOM 1403 O O . GLY A 1 189 ? 2.422 8.751 -5.723 1.00 86.00 189 GLY A O 1
ATOM 1404 N N . GLY A 1 190 ? 3.954 10.011 -4.669 1.00 84.25 190 GLY A N 1
ATOM 1405 C CA . GLY A 1 190 ? 2.976 10.882 -4.029 1.00 84.25 190 GLY A CA 1
ATOM 1406 C C . GLY A 1 190 ? 2.365 10.278 -2.759 1.00 84.25 190 GLY A C 1
ATOM 1407 O O . GLY A 1 190 ? 2.869 9.280 -2.238 1.00 84.25 190 GLY A O 1
ATOM 1408 N N . PRO A 1 191 ? 1.267 10.873 -2.256 1.00 82.94 191 PRO A N 1
ATOM 1409 C CA . PRO A 1 191 ? 0.644 10.470 -0.995 1.00 82.94 191 PRO A CA 1
ATOM 1410 C C . PRO A 1 191 ? 0.218 8.997 -0.948 1.00 82.94 191 PRO A C 1
ATOM 1412 O O . PRO A 1 191 ? 0.243 8.395 0.120 1.00 82.94 191 PRO A O 1
ATOM 1415 N N . GLY A 1 192 ? -0.111 8.389 -2.095 1.00 83.44 192 GLY A N 1
ATOM 1416 C CA . GLY A 1 192 ? -0.510 6.982 -2.160 1.00 83.44 192 GLY A CA 1
ATOM 1417 C C . GLY A 1 192 ? 0.600 6.006 -1.764 1.00 83.44 192 GLY A C 1
ATOM 1418 O O . GLY A 1 192 ? 0.301 4.918 -1.298 1.00 83.44 192 GLY A O 1
ATOM 1419 N N . LEU A 1 193 ? 1.877 6.389 -1.866 1.00 87.88 193 LEU A N 1
ATOM 1420 C CA . LEU A 1 193 ? 2.993 5.559 -1.391 1.00 87.88 193 LEU A CA 1
ATOM 1421 C C . LEU A 1 193 ? 3.531 5.992 -0.024 1.00 87.88 193 LEU A C 1
ATOM 1423 O O . LEU A 1 193 ? 4.514 5.425 0.443 1.00 87.88 193 LEU A O 1
ATOM 1427 N N . ALA A 1 194 ? 2.875 6.930 0.666 1.00 85.19 194 ALA A N 1
ATOM 1428 C CA . ALA A 1 194 ? 3.337 7.406 1.969 1.00 85.19 194 ALA A CA 1
ATOM 1429 C C . ALA A 1 194 ? 3.440 6.279 3.014 1.00 85.19 194 ALA A C 1
ATOM 1431 O O . ALA A 1 194 ? 4.361 6.289 3.824 1.00 85.19 194 ALA A O 1
ATOM 1432 N N . LEU A 1 195 ? 2.556 5.272 2.968 1.00 86.62 195 LEU A N 1
ATOM 1433 C CA . LEU A 1 195 ? 2.624 4.108 3.867 1.00 86.62 195 LEU A CA 1
ATOM 1434 C C . LEU A 1 195 ? 3.860 3.232 3.651 1.00 86.62 195 LEU A C 1
ATOM 1436 O O . LEU A 1 195 ? 4.279 2.551 4.581 1.00 86.62 195 LEU A O 1
ATOM 1440 N N . ALA A 1 196 ? 4.442 3.240 2.452 1.00 86.38 196 ALA A N 1
ATOM 1441 C CA . ALA A 1 196 ? 5.644 2.468 2.156 1.00 86.38 196 ALA A CA 1
ATOM 1442 C C . ALA 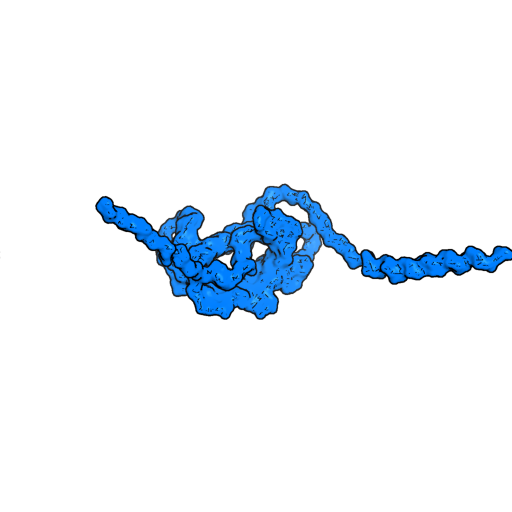A 1 196 ? 6.853 2.981 2.967 1.00 86.38 196 ALA A C 1
ATOM 1444 O O . ALA A 1 196 ? 7.702 2.200 3.409 1.00 86.38 196 ALA A O 1
ATOM 1445 N N . ASP A 1 197 ? 6.878 4.293 3.215 1.00 86.00 197 ASP A N 1
ATOM 1446 C CA . ASP A 1 197 ? 7.936 4.990 3.947 1.00 86.00 197 ASP A CA 1
ATOM 1447 C C . ASP A 1 197 ? 7.548 5.337 5.399 1.00 86.00 197 ASP A C 1
ATOM 1449 O O . ASP A 1 197 ? 8.403 5.766 6.175 1.00 86.00 197 ASP A O 1
ATOM 1453 N N . ALA A 1 198 ? 6.282 5.145 5.787 1.00 88.50 198 ALA A N 1
ATOM 1454 C CA . ALA A 1 198 ? 5.788 5.460 7.123 1.00 88.50 198 ALA A CA 1
ATOM 1455 C C . ALA A 1 198 ? 6.442 4.576 8.191 1.00 88.50 198 ALA A C 1
ATOM 1457 O O . ALA A 1 198 ? 6.497 3.347 8.072 1.00 88.50 198 ALA A O 1
ATOM 1458 N N . ALA A 1 199 ? 6.882 5.198 9.282 1.00 89.69 199 ALA A N 1
ATOM 1459 C CA . ALA A 1 199 ? 7.291 4.458 10.457 1.00 89.69 199 ALA A CA 1
ATOM 1460 C C . ALA A 1 199 ? 6.064 4.117 11.325 1.00 89.69 199 ALA A C 1
ATOM 1462 O O . ALA A 1 199 ? 5.086 4.868 11.337 1.00 89.69 199 ALA A O 1
ATOM 1463 N N . PRO A 1 200 ? 6.102 3.026 12.112 1.00 89.50 200 PRO A N 1
ATOM 1464 C CA . PRO A 1 200 ? 4.985 2.636 12.973 1.00 89.50 200 PRO A CA 1
ATOM 1465 C C . PRO A 1 200 ? 4.467 3.769 13.872 1.00 89.50 200 PRO A C 1
ATOM 1467 O O . PRO A 1 200 ? 3.260 3.946 14.008 1.00 89.50 200 PRO A O 1
ATOM 1470 N N . GLN A 1 201 ? 5.369 4.579 14.437 1.00 89.88 201 GLN A N 1
ATOM 1471 C CA . GLN A 1 201 ? 5.014 5.714 15.294 1.00 89.88 201 GLN A CA 1
ATOM 1472 C C . GLN A 1 201 ? 4.272 6.846 14.570 1.00 89.88 201 GLN A C 1
ATOM 1474 O O . GLN A 1 201 ? 3.550 7.597 15.222 1.00 89.88 201 GLN A O 1
ATOM 1479 N N . ASP A 1 202 ? 4.419 6.970 13.248 1.00 89.94 202 ASP A N 1
ATOM 1480 C CA . ASP A 1 202 ? 3.733 8.005 12.464 1.00 89.94 202 ASP A CA 1
ATOM 1481 C C . ASP A 1 202 ? 2.235 7.705 12.330 1.00 89.94 202 ASP A C 1
ATOM 1483 O O . ASP A 1 202 ? 1.439 8.603 12.058 1.00 89.94 202 ASP A O 1
ATOM 1487 N N . LEU A 1 203 ? 1.862 6.439 12.540 1.00 90.88 203 LEU A N 1
ATOM 1488 C CA . LEU A 1 203 ? 0.501 5.919 12.449 1.00 90.88 203 LEU A CA 1
ATOM 1489 C C . LEU A 1 203 ? -0.142 5.705 13.817 1.00 90.88 203 LEU A C 1
ATOM 1491 O O . LEU A 1 203 ? -1.279 5.253 13.886 1.00 90.88 203 LEU A O 1
ATOM 1495 N N . MET A 1 204 ? 0.559 6.012 14.906 1.00 88.19 204 MET A N 1
ATOM 1496 C CA . MET A 1 204 ? -0.020 5.986 16.245 1.00 88.19 204 MET A CA 1
ATOM 1497 C C . MET A 1 204 ? -0.731 7.315 16.537 1.00 88.19 204 MET A C 1
ATOM 1499 O O . MET A 1 204 ? -0.277 8.364 16.068 1.00 88.19 204 MET A O 1
ATOM 1503 N N . PRO A 1 205 ? -1.805 7.315 17.351 1.00 86.56 205 PRO A N 1
ATOM 1504 C CA . PRO A 1 205 ? -2.432 8.544 17.811 1.00 86.56 205 PRO A CA 1
ATOM 1505 C C . PRO A 1 205 ? -1.384 9.452 18.448 1.00 86.56 205 PRO A C 1
ATOM 1507 O O . PRO A 1 205 ? -0.674 9.051 19.377 1.00 86.56 205 PRO A O 1
ATOM 1510 N N . ARG A 1 206 ? -1.273 10.689 17.959 1.00 76.31 206 ARG A N 1
ATOM 1511 C CA . ARG A 1 206 ? -0.426 11.676 18.629 1.00 76.31 206 ARG A CA 1
ATOM 1512 C C . ARG A 1 206 ? -0.990 11.898 20.027 1.00 76.31 206 ARG A C 1
ATOM 1514 O O . ARG A 1 206 ? -2.187 12.131 20.171 1.00 76.31 206 ARG A O 1
ATOM 1521 N N . ALA A 1 207 ? -0.136 11.858 21.049 1.00 60.38 207 ALA A N 1
ATOM 1522 C CA . ALA A 1 207 ? -0.516 12.358 22.362 1.00 60.38 207 ALA A CA 1
ATOM 1523 C C . ALA A 1 207 ? -0.960 13.815 22.177 1.00 60.38 207 ALA A C 1
ATOM 1525 O O . ALA A 1 207 ? -0.156 14.649 21.757 1.00 60.38 207 ALA A O 1
ATOM 1526 N N . SER A 1 208 ? -2.247 14.090 22.386 1.00 48.50 208 SER A N 1
ATOM 1527 C CA . SER A 1 208 ? -2.834 15.411 22.201 1.00 48.50 208 SER A CA 1
ATOM 1528 C C . SER A 1 208 ? -2.045 16.431 23.020 1.00 48.50 208 SER A C 1
ATOM 1530 O O . SER A 1 208 ? -2.153 16.458 24.242 1.00 48.50 208 SER A O 1
ATOM 1532 N N . LEU A 1 209 ? -1.252 17.284 22.368 1.00 45.75 209 LEU A N 1
ATOM 1533 C CA . LEU A 1 209 ? -0.635 18.459 22.998 1.00 45.75 209 LEU A CA 1
ATOM 1534 C C . LEU A 1 209 ? -1.664 19.590 23.141 1.00 45.75 209 LEU A C 1
ATOM 1536 O O . LEU A 1 209 ? -1.377 20.748 22.862 1.00 45.75 209 LEU A O 1
ATOM 1540 N N . GLU A 1 210 ? -2.880 19.243 23.551 1.00 49.19 210 GLU A N 1
ATOM 1541 C CA . GLU A 1 210 ? -4.003 20.166 23.662 1.00 49.19 210 GLU A CA 1
ATOM 1542 C C . GLU A 1 210 ? -4.670 19.977 25.025 1.00 49.19 210 GLU A C 1
ATOM 1544 O O . GLU A 1 210 ? -5.806 19.537 25.151 1.00 49.19 210 GLU A O 1
ATOM 1549 N N . ASN A 1 211 ? -3.879 20.214 26.071 1.00 49.12 211 ASN A N 1
ATOM 1550 C CA . ASN A 1 211 ? -4.341 20.586 27.406 1.00 49.12 211 ASN A CA 1
ATOM 1551 C C . ASN A 1 211 ? -3.119 20.989 28.239 1.00 49.12 211 ASN A C 1
ATOM 1553 O O . ASN A 1 211 ? -2.544 20.158 28.926 1.00 49.12 211 ASN A O 1
ATOM 1557 N N . ASP A 1 212 ? -2.674 22.235 28.076 1.00 46.94 212 ASP A N 1
ATOM 1558 C CA . ASP A 1 212 ? -1.978 23.027 29.106 1.00 46.94 212 ASP A CA 1
ATOM 1559 C C . ASP A 1 212 ? -1.691 24.434 28.550 1.00 46.94 212 ASP A C 1
ATOM 1561 O O . ASP A 1 212 ? -0.558 24.900 28.449 1.00 46.94 212 ASP A O 1
ATOM 1565 N N . ALA A 1 213 ? -2.752 25.144 28.164 1.00 48.38 213 ALA A N 1
ATOM 1566 C CA . ALA A 1 213 ? -2.755 26.584 28.364 1.00 48.38 213 ALA A CA 1
ATOM 1567 C C . ALA A 1 213 ? -3.551 26.806 29.655 1.00 48.38 213 ALA A C 1
ATOM 1569 O O . ALA A 1 213 ? -4.764 26.577 29.638 1.00 48.38 213 ALA A O 1
ATOM 1570 N N . PRO A 1 214 ? -2.930 27.185 30.789 1.00 49.00 214 PRO A N 1
ATOM 1571 C CA . PRO A 1 214 ? -3.721 27.703 31.889 1.00 49.00 214 PRO A CA 1
ATOM 1572 C C . PRO A 1 214 ? -4.506 28.895 31.342 1.00 49.00 214 PRO A C 1
ATOM 1574 O O . PRO A 1 214 ? -3.931 29.778 30.702 1.00 49.00 214 PRO A O 1
ATOM 1577 N N . ALA A 1 215 ? -5.823 28.878 31.549 1.00 56.31 215 ALA A N 1
ATOM 1578 C CA . ALA A 1 215 ? -6.649 30.062 31.411 1.00 56.31 215 ALA A CA 1
ATOM 1579 C C . ALA A 1 215 ? -6.032 31.126 32.324 1.00 56.31 215 ALA A C 1
ATOM 1581 O O . ALA A 1 215 ? -6.163 31.061 33.547 1.00 56.31 215 ALA A O 1
ATOM 1582 N N . ASP A 1 216 ? -5.245 32.017 31.725 1.00 52.66 216 ASP A N 1
ATOM 1583 C CA . ASP A 1 216 ? -4.614 33.112 32.430 1.00 52.66 216 ASP A CA 1
ATOM 1584 C C . ASP A 1 216 ? -5.725 34.026 32.933 1.00 52.66 216 ASP A C 1
ATOM 1586 O O . ASP A 1 216 ? -6.413 34.685 32.154 1.00 52.66 216 ASP A O 1
ATOM 1590 N N . GLY A 1 217 ? -5.914 33.958 34.247 1.00 50.91 217 GLY A N 1
ATOM 1591 C CA . GLY A 1 217 ? -6.350 35.060 35.079 1.00 50.91 217 GLY A CA 1
ATOM 1592 C C . GLY A 1 217 ? -7.717 35.632 34.757 1.00 50.91 217 GLY A C 1
ATOM 1593 O O . GLY A 1 217 ? -7.842 36.601 34.011 1.00 50.91 217 GLY A O 1
ATOM 1594 N N . ASP A 1 218 ? -8.712 35.146 35.497 1.00 51.41 218 ASP A N 1
ATOM 1595 C CA . ASP A 1 218 ? -9.722 36.019 36.087 1.00 51.41 218 ASP A CA 1
ATOM 1596 C C . ASP A 1 218 ? -9.067 37.337 36.540 1.00 51.41 218 ASP A C 1
ATOM 1598 O O . ASP A 1 218 ? -8.336 37.392 37.533 1.00 51.41 218 ASP A O 1
ATOM 1602 N N . VAL A 1 219 ? -9.329 38.416 35.803 1.00 52.34 219 VAL A N 1
ATOM 1603 C CA . VAL A 1 219 ? -9.134 39.772 36.310 1.00 52.34 219 VAL A CA 1
ATOM 1604 C C . VAL A 1 219 ? -10.267 40.005 37.306 1.00 52.34 219 VAL A C 1
ATOM 1606 O O . VAL A 1 219 ? -11.381 40.368 36.934 1.00 52.34 219 VAL A O 1
ATOM 1609 N N . HIS A 1 220 ? -9.998 39.708 38.576 1.00 50.72 220 HIS A N 1
ATOM 1610 C CA . HIS A 1 220 ? -10.797 40.211 39.685 1.00 50.72 220 HIS A CA 1
ATOM 1611 C C . HIS A 1 220 ? -10.525 41.709 39.886 1.00 50.72 220 HIS A C 1
ATOM 1613 O O . HIS A 1 220 ? -9.371 42.087 40.079 1.00 50.72 220 HIS A O 1
ATOM 1619 N N . ASP A 1 221 ? -11.631 42.467 39.873 1.00 51.69 221 ASP A N 1
ATOM 1620 C CA . ASP A 1 221 ? -11.883 43.850 40.333 1.00 51.69 221 ASP A CA 1
ATOM 1621 C C . ASP A 1 221 ? -11.022 45.014 39.798 1.00 51.69 221 ASP A C 1
ATOM 1623 O O . ASP A 1 221 ? -9.816 45.124 40.114 1.00 51.69 221 ASP A O 1
#

Foldseek 3Di:
DPDPPPVVVVVVVVVVVVVPPPPDPDPDPPPPDPQDPQPQAQPAADDLLFFAWKFKAFPVGTQWIKGFPDRQPDPDDDDDPVVQLVSQLSTWMFTPPPDTATWNSSLVSLL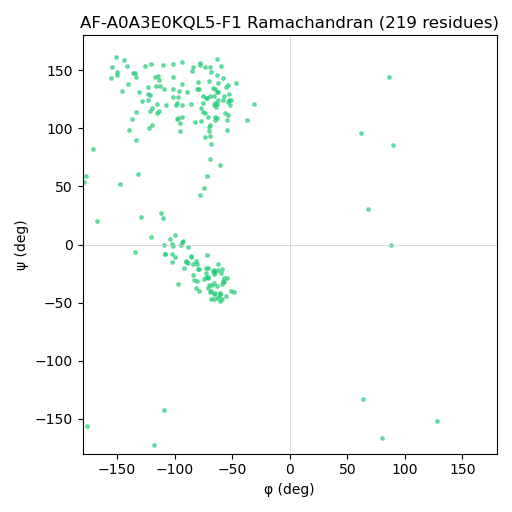SSCLNSWGFRDKDDDPDDQDDCVVQCVVVARMWMWTDGNDPPDDTWIKGWGAFDPDDDPPWGWTWIDTVPDSIITTTTDSNCVVNVDHPVNGHDDPPPPPDDPPPDDPDD

Radius of gyration: 26.65 Å; Cα contacts (8 Å, |Δi|>4): 361; chains: 1; bounding box: 100×59×70 Å